Protein AF-A0A7S4QVR7-F1 (afdb_monomer)

Foldseek 3Di:
DPDDDDPDDDDDDDDDDDDDDDDDPPFDFFFFADDCPDDDPDDDPPPTDRDRDRDPLVVLVCLLLLRGPVNSVVSLVVLVVLLVLLVCLAVVLVCLQCVVPVPDPCVCVQDLCNQQAGHLNQLCSPCVVVVSSLFSDHVSLVVSLVVLVVSLVSCLVSVCVVDVCLPDDVSSVVVCPDPLNVLSCLLNVLVVVRVVCSPDDPVVSVVSVVSVVSSVVNSPNVVVVVVVVVVVCCVVCVVVVVVVVVVVVVVVVVVVVVVCVVCVLPLPDPPDDPPSPVSPDD

Solvent-accessible surface area (backbone atoms only — not comparable to full-atom values): 16691 Å² total; per-residue (Å²): 141,90,86,83,86,76,89,76,88,77,92,82,87,79,86,89,82,90,82,88,84,94,82,76,78,77,68,51,78,40,56,31,62,67,78,86,76,80,76,73,86,88,79,72,101,71,62,59,50,73,45,74,50,82,45,76,63,57,53,49,46,32,30,77,61,29,36,37,57,70,62,3,44,50,48,47,52,48,52,52,48,45,44,52,52,50,50,49,27,52,66,53,33,66,61,44,32,51,91,82,31,68,88,44,87,59,17,68,66,62,45,48,68,52,26,25,41,46,44,7,79,47,29,81,26,67,49,44,89,77,75,44,35,80,42,63,53,15,50,50,52,55,54,47,43,52,53,50,51,51,50,50,53,50,49,62,69,38,36,41,75,81,35,73,80,24,41,64,73,70,15,37,56,55,47,53,73,33,74,68,46,40,38,55,45,49,38,43,45,42,60,58,48,53,71,76,44,81,81,60,63,68,70,63,58,54,58,39,56,56,36,50,60,41,40,68,72,61,57,50,82,65,41,55,65,51,49,52,53,49,49,51,52,42,69,76,40,44,69,60,52,50,52,52,49,51,54,49,52,53,50,49,54,51,51,53,51,49,51,46,70,74,46,75,83,52,88,86,52,93,79,65,68,80,70,72,75,78,80,70,84,127

Radius of gyration: 27.15 Å; Cα contacts (8 Å, |Δi|>4): 235; chains: 1; bounding box: 75×71×60 Å

Sequence (282 aa):
IVLFVLSQNTSLNVSPTMASSPSEQTPLLVSVIKSPASLDHEENLNNYEVVEVTSARERIYLILEGRLGKVGRAYETFTIFLILLSIASFCIGSLFDPDYNSDASYASACGKTCDAIFFGNDPKNGLGFLGLGEFTTSLVEVVTIFVFTVDYILRLWTADIESSKYAGVPGRLRYVFTFYSLVDLASTVPFYVDLLTPHISLEATQFLRMFRFFRMLRVEGRFELTLTLFDEVYSDQKNILGTALFIGCTTWCAVASLYYLAERRNTNMIYCPDPASDCDEG

Secondary structure (DSSP, 8-state):
--SS-----------------S-----EEEEEEPP-S---S---TT-EEEEEE--HHHHHHHHHTT-BHHHHHHHHHHHHHHHHHHHHHHHHHTTS-TTT-TT-TTTTTS-HHHIIIII---TTSSGGGGT-TTS---HHHHHHHHHHHHHHHHHHHHHHHH-GGG-HHHHHHHHHTSHHHHHHHHHHHHHHHHHH-TTS-HHHHHHHHHGGGGGGGG-HHHHHHHHHHHHHHHHHHHHHHHHHHHHHHHHHHHHHHHHHHHHTT-TT-TTSPSSGGGG---

Structure (mmCIF, N/CA/C/O backbone):
data_AF-A0A7S4QVR7-F1
#
_entry.id   AF-A0A7S4QVR7-F1
#
loop_
_atom_site.group_PDB
_atom_site.id
_atom_site.type_symbol
_atom_site.label_atom_id
_atom_site.label_alt_id
_atom_site.label_comp_id
_atom_site.label_asym_id
_atom_site.label_entity_id
_atom_site.label_seq_id
_atom_site.pdbx_PDB_ins_code
_atom_site.Cartn_x
_atom_site.Cartn_y
_atom_site.Cartn_z
_atom_site.occupancy
_atom_site.B_iso_or_equiv
_atom_site.auth_seq_id
_atom_site.auth_comp_id
_atom_site.auth_asym_id
_atom_site.auth_atom_id
_atom_site.pdbx_PDB_model_num
ATOM 1 N N . ILE A 1 1 ? 13.762 -20.309 20.660 1.00 36.38 1 ILE A N 1
ATOM 2 C CA . ILE A 1 1 ? 12.961 -20.319 21.909 1.00 36.38 1 ILE A CA 1
ATOM 3 C C . ILE A 1 1 ? 11.749 -19.435 21.621 1.00 36.38 1 ILE A C 1
ATOM 5 O O . ILE A 1 1 ? 11.874 -18.236 21.742 1.00 36.38 1 ILE A O 1
ATOM 9 N N . VAL A 1 2 ? 10.775 -19.867 20.820 1.00 28.12 2 VAL A N 1
ATOM 10 C CA . VAL A 1 2 ? 9.494 -20.462 21.242 1.00 28.12 2 VAL A CA 1
ATOM 11 C C . VAL A 1 2 ? 8.985 -21.302 20.062 1.00 28.12 2 VAL A C 1
ATOM 13 O O . VAL A 1 2 ? 8.298 -20.804 19.180 1.00 28.12 2 VAL A O 1
ATOM 16 N N . LEU A 1 3 ? 9.405 -22.564 19.978 1.00 28.59 3 LEU A N 1
ATOM 17 C CA . LEU A 1 3 ? 8.961 -23.475 18.911 1.00 28.59 3 LEU A CA 1
ATOM 18 C C . LEU A 1 3 ? 8.720 -24.904 19.420 1.00 28.59 3 LEU A C 1
ATOM 20 O O . LEU A 1 3 ? 8.661 -25.826 18.620 1.00 28.59 3 LEU A O 1
ATOM 24 N N . PHE A 1 4 ? 8.603 -25.119 20.738 1.00 30.23 4 PHE A N 1
ATOM 25 C CA . PHE A 1 4 ? 8.670 -26.487 21.269 1.00 30.23 4 PHE A CA 1
ATOM 26 C C . PHE A 1 4 ? 7.823 -26.824 22.498 1.00 30.23 4 PHE A C 1
ATOM 28 O O . PHE A 1 4 ? 8.086 -27.835 23.137 1.00 30.23 4 PHE A O 1
ATOM 35 N N . VAL A 1 5 ? 6.803 -26.044 22.863 1.00 34.16 5 VAL A N 1
ATOM 36 C CA . VAL A 1 5 ? 6.022 -26.378 24.066 1.00 34.16 5 VAL A CA 1
ATOM 37 C C . VAL A 1 5 ? 4.530 -26.418 23.743 1.00 34.16 5 VAL A C 1
ATOM 39 O O . VAL A 1 5 ? 3.960 -25.435 23.283 1.00 34.16 5 VAL A O 1
ATOM 42 N N . LEU A 1 6 ? 3.951 -27.594 24.021 1.00 30.98 6 LEU A N 1
ATOM 43 C CA . LEU A 1 6 ? 2.533 -27.991 24.026 1.00 30.98 6 LEU A CA 1
ATOM 44 C C . LEU A 1 6 ? 1.980 -28.684 22.769 1.00 30.98 6 LEU A C 1
ATOM 46 O O . LEU A 1 6 ? 0.944 -28.334 22.213 1.00 30.98 6 LEU A O 1
ATOM 50 N N . SER A 1 7 ? 2.642 -29.788 22.416 1.00 35.56 7 SER A N 1
ATOM 51 C CA . SER A 1 7 ? 1.942 -31.075 22.321 1.00 35.56 7 SER A CA 1
ATOM 52 C C . SER A 1 7 ? 1.656 -31.555 23.750 1.00 35.56 7 SER A C 1
ATOM 54 O O . SER A 1 7 ? 2.614 -31.657 24.513 1.00 35.56 7 SER A O 1
ATOM 56 N N . GLN A 1 8 ? 0.380 -31.771 24.099 1.00 33.03 8 GLN A N 1
ATOM 57 C CA . GLN A 1 8 ? -0.192 -32.584 25.200 1.00 33.03 8 GLN A CA 1
ATOM 58 C C . GLN A 1 8 ? -1.436 -31.901 25.801 1.00 33.03 8 GLN A C 1
ATOM 60 O O . GLN A 1 8 ? -1.414 -30.706 26.075 1.00 33.03 8 GLN A O 1
ATOM 65 N N . ASN A 1 9 ? -2.463 -32.720 26.066 1.00 28.58 9 ASN A N 1
ATOM 66 C CA . ASN A 1 9 ? -3.736 -32.442 26.753 1.00 28.58 9 ASN A CA 1
ATOM 67 C C . ASN A 1 9 ? -4.786 -31.670 25.930 1.00 28.58 9 ASN A C 1
ATOM 69 O O . ASN A 1 9 ? -4.517 -30.613 25.387 1.00 28.58 9 ASN A O 1
ATOM 73 N N . THR A 1 10 ? -6.030 -32.117 25.765 1.00 31.08 10 THR A N 1
ATOM 74 C CA . THR A 1 10 ? -6.797 -33.183 26.423 1.00 31.08 10 THR A CA 1
ATOM 75 C C . THR A 1 10 ? -8.014 -33.465 25.545 1.00 31.08 10 THR A C 1
ATOM 77 O O . THR A 1 10 ? -8.649 -32.545 25.035 1.00 31.08 10 THR A O 1
ATOM 80 N N . SER A 1 11 ? -8.343 -34.740 25.380 1.00 32.25 11 SER A N 1
ATOM 81 C CA . SER A 1 11 ? -9.608 -35.223 24.831 1.00 32.25 11 SER A CA 1
ATOM 82 C C . SER A 1 11 ? -10.788 -34.718 25.663 1.00 32.25 11 SER A C 1
ATOM 84 O O . SER A 1 11 ? -10.882 -35.069 26.839 1.00 32.25 11 SER A O 1
ATOM 86 N N . LEU A 1 12 ? -11.710 -33.963 25.062 1.00 30.52 12 LEU A N 1
ATOM 87 C CA . LEU A 1 12 ? -13.034 -33.739 25.638 1.00 30.52 12 LEU A CA 1
ATOM 88 C C . LEU A 1 12 ? -14.092 -34.414 24.768 1.00 30.52 12 LEU A C 1
ATOM 90 O O . LEU A 1 12 ? -14.386 -34.028 23.641 1.00 30.52 12 LEU A O 1
ATOM 94 N N . ASN A 1 13 ? -14.565 -35.504 25.355 1.00 29.48 13 ASN A N 1
ATOM 95 C CA . ASN A 1 13 ? -15.625 -36.401 24.953 1.00 29.48 13 ASN A CA 1
ATOM 96 C C . ASN A 1 13 ? -16.967 -35.655 25.047 1.00 29.48 13 ASN A C 1
ATOM 98 O O . ASN A 1 13 ? -17.271 -35.105 26.105 1.00 29.48 13 ASN A O 1
ATOM 102 N N . VAL A 1 14 ? -17.779 -35.653 23.989 1.00 33.16 14 VAL A N 1
ATOM 103 C CA . VAL A 1 14 ? -19.170 -35.176 24.056 1.00 33.16 14 VAL A CA 1
ATOM 104 C C . VAL A 1 14 ? -20.070 -36.266 23.477 1.00 33.16 14 VAL A C 1
ATOM 106 O O . VAL A 1 14 ? -20.072 -36.513 22.273 1.00 33.16 14 VAL A O 1
ATOM 109 N N . SER A 1 15 ? -20.798 -36.954 24.362 1.00 26.31 15 SER A N 1
ATOM 110 C CA . SER A 1 15 ? -21.876 -37.888 24.007 1.00 26.31 15 SER A CA 1
ATOM 111 C C . SER A 1 15 ? -23.106 -37.132 23.481 1.00 26.31 15 SER A C 1
ATOM 113 O O . SER A 1 15 ? -23.358 -36.016 23.937 1.00 26.31 15 SER A O 1
ATOM 115 N N . PRO A 1 16 ? -23.916 -37.725 22.582 1.00 36.19 16 PRO A N 1
ATOM 116 C CA . PRO A 1 16 ? -25.061 -37.052 21.985 1.00 36.19 16 PRO A CA 1
ATOM 117 C C . PRO A 1 16 ? -26.351 -37.338 22.767 1.00 36.19 16 PRO A C 1
ATOM 119 O O . PRO A 1 16 ? -26.675 -38.490 23.051 1.00 36.19 16 PRO A O 1
ATOM 122 N N . THR A 1 17 ? -27.143 -36.305 23.044 1.00 30.02 17 THR A N 1
ATOM 123 C CA . THR A 1 17 ? -28.568 -36.452 23.382 1.00 30.02 17 THR A CA 1
ATOM 124 C C . THR A 1 17 ? -29.413 -35.820 22.283 1.00 30.02 17 THR A C 1
ATOM 126 O O . THR A 1 17 ? -29.252 -34.648 21.955 1.00 30.02 17 THR A O 1
ATOM 129 N N . MET A 1 18 ? -30.280 -36.643 21.688 1.00 31.91 18 MET A N 1
ATOM 130 C CA . MET A 1 18 ? -31.225 -36.302 20.622 1.00 31.91 18 MET A CA 1
ATOM 131 C C . MET A 1 18 ? -32.418 -35.487 21.145 1.00 31.91 18 MET A C 1
ATOM 133 O O . MET A 1 18 ? -32.965 -35.863 22.178 1.00 31.91 18 MET A O 1
ATOM 137 N N . ALA A 1 19 ? -32.888 -34.492 20.372 1.00 29.98 19 ALA A N 1
ATOM 138 C CA . ALA A 1 19 ? -34.312 -34.275 20.036 1.00 29.98 19 ALA A CA 1
ATOM 139 C C . ALA A 1 19 ? -34.542 -33.075 19.070 1.00 29.98 19 ALA A C 1
ATOM 141 O O . ALA A 1 19 ? -34.431 -31.922 19.456 1.00 29.98 19 ALA A O 1
ATOM 142 N N . SER A 1 20 ? -34.916 -33.408 17.824 1.00 30.23 20 SER A N 1
ATOM 143 C CA . SER A 1 20 ? -35.947 -32.813 16.933 1.00 30.23 20 SER A CA 1
ATOM 144 C C . SER A 1 20 ? -36.020 -31.320 16.499 1.00 30.23 20 SER A C 1
ATOM 146 O O . SER A 1 20 ? -36.433 -30.456 17.266 1.00 30.23 20 SER A O 1
ATOM 148 N N . SER A 1 21 ? -35.994 -31.162 15.156 1.00 30.19 21 SER A N 1
ATOM 149 C CA . SER A 1 21 ? -36.771 -30.243 14.269 1.00 30.19 21 SER A CA 1
ATOM 150 C C . SER A 1 21 ? -36.095 -28.931 13.775 1.00 30.19 21 SER A C 1
ATOM 152 O O . SER A 1 21 ? -35.133 -28.485 14.386 1.00 30.19 21 SER A O 1
ATOM 154 N N . PRO A 1 22 ? -36.463 -28.393 12.581 1.00 45.31 22 PRO A N 1
ATOM 155 C CA . PRO A 1 22 ? -35.473 -27.965 11.587 1.00 45.31 22 PRO A CA 1
ATOM 156 C C . PRO A 1 22 ? -35.411 -26.448 11.328 1.00 45.31 22 PRO A C 1
ATOM 158 O O . PRO A 1 22 ? -36.371 -25.872 10.833 1.00 45.31 22 PRO A O 1
ATOM 161 N N . SER A 1 23 ? -34.240 -25.851 11.571 1.00 36.50 23 SER A N 1
ATOM 162 C CA . SER A 1 23 ? -33.564 -24.792 10.773 1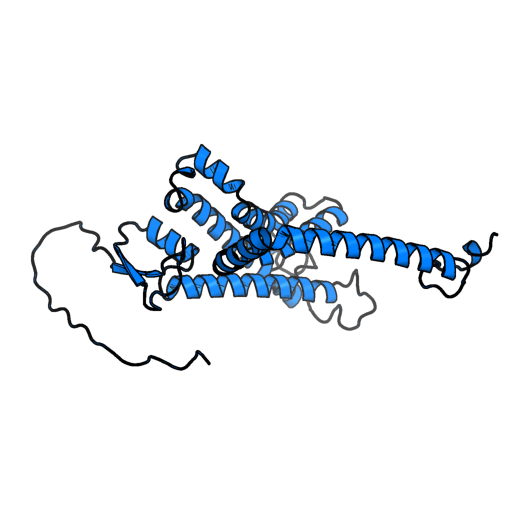.00 36.50 23 SER A CA 1
ATOM 163 C C . SER A 1 23 ? -32.471 -24.069 11.578 1.00 36.50 23 SER A C 1
ATOM 165 O O . SER A 1 23 ? -32.130 -22.925 11.281 1.00 36.50 23 SER A O 1
ATOM 167 N N . GLU A 1 24 ? -31.932 -24.694 12.623 1.00 38.97 24 GLU A N 1
ATOM 168 C CA . GLU A 1 24 ? -30.944 -24.074 13.499 1.00 38.97 24 GLU A CA 1
ATOM 169 C C . GLU A 1 24 ? -29.550 -24.274 12.901 1.00 38.97 24 GLU A C 1
ATOM 171 O O . GLU A 1 24 ? -29.017 -25.385 12.866 1.00 38.97 24 GLU A O 1
ATOM 176 N N . GLN A 1 25 ? -28.970 -23.200 12.359 1.00 44.12 25 GLN A N 1
ATOM 177 C CA . GLN A 1 25 ? -27.536 -23.158 12.091 1.00 44.12 25 GLN A CA 1
ATOM 178 C C . GLN A 1 25 ? -26.843 -23.369 13.435 1.00 44.12 25 GLN A C 1
ATOM 180 O O . GLN A 1 25 ? -26.833 -22.471 14.269 1.00 44.12 25 GLN A O 1
ATOM 185 N N . THR A 1 26 ? -26.320 -24.574 13.666 1.00 43.38 26 THR A N 1
ATOM 186 C CA . THR A 1 26 ? -25.584 -24.901 14.887 1.00 43.38 26 THR A CA 1
ATOM 187 C C . THR A 1 26 ? -24.462 -23.880 15.076 1.00 43.38 26 THR A C 1
ATOM 189 O O . THR A 1 26 ? -23.604 -23.784 14.186 1.00 43.38 26 THR A O 1
ATOM 192 N N . PRO A 1 27 ? -24.455 -23.119 16.181 1.00 51.28 27 PRO A N 1
ATOM 193 C CA . PRO A 1 27 ? -23.446 -22.102 16.414 1.00 51.28 27 PRO A CA 1
ATOM 194 C C . PRO A 1 27 ? -22.071 -22.761 16.520 1.00 51.28 27 PRO A C 1
ATOM 196 O O . PRO A 1 27 ? -21.871 -23.739 17.244 1.00 51.28 27 PRO A O 1
ATOM 199 N N . LEU A 1 28 ? -21.110 -22.244 15.754 1.00 56.69 28 LEU A N 1
ATOM 200 C CA . LEU A 1 28 ? -19.724 -22.686 15.843 1.00 56.69 28 LEU A CA 1
ATOM 201 C C . LEU A 1 28 ? -19.060 -21.900 16.974 1.00 56.69 28 LEU A C 1
ATOM 203 O O . LEU A 1 28 ? -18.802 -20.705 16.836 1.00 56.69 28 LEU A O 1
ATOM 207 N N . LEU A 1 29 ? -18.766 -22.578 18.081 1.00 58.41 29 LEU A N 1
ATOM 208 C CA . LEU A 1 29 ? -17.925 -22.022 19.137 1.00 58.41 29 LEU A CA 1
ATOM 209 C C . LEU A 1 29 ? -16.489 -21.930 18.617 1.00 58.41 29 LEU A C 1
ATOM 211 O O . LEU A 1 29 ? -15.861 -22.952 18.322 1.00 58.41 29 LEU A O 1
ATOM 215 N N . VAL A 1 30 ? -15.970 -20.708 18.485 1.00 64.12 30 VAL A N 1
ATOM 216 C CA . VAL A 1 30 ? -14.596 -20.472 18.035 1.00 64.12 30 VAL A CA 1
ATOM 217 C C . VAL A 1 30 ? -13.828 -19.722 19.111 1.00 64.12 30 VAL A C 1
ATOM 219 O O . VAL A 1 30 ? -14.319 -18.770 19.708 1.00 64.12 30 VAL A O 1
ATOM 222 N N . SER A 1 31 ? -12.593 -20.151 19.353 1.00 59.78 31 SER A N 1
ATOM 223 C CA . SER A 1 31 ? -11.683 -19.449 20.243 1.00 59.78 31 SER A CA 1
ATOM 224 C C . SER A 1 31 ? -11.106 -18.218 19.529 1.00 59.78 31 SER A C 1
ATOM 226 O O . SER A 1 31 ? -10.382 -18.335 18.535 1.00 59.78 31 SER A O 1
ATOM 228 N N . VAL A 1 32 ? -11.442 -17.028 20.026 1.00 60.44 32 VAL A N 1
ATOM 229 C CA . VAL A 1 32 ? -10.992 -15.737 19.489 1.00 60.44 32 VAL A CA 1
ATOM 230 C C . VAL A 1 32 ? -9.909 -15.165 20.398 1.00 60.44 32 VAL A C 1
ATOM 232 O O . VAL A 1 32 ? -10.012 -15.203 21.622 1.00 60.44 32 VAL A O 1
ATOM 235 N N . ILE A 1 33 ? -8.848 -14.630 19.794 1.00 57.84 33 ILE A N 1
ATOM 236 C CA . ILE A 1 33 ? -7.773 -13.943 20.521 1.00 57.84 33 ILE A CA 1
ATOM 237 C C . ILE A 1 33 ? -8.255 -12.525 20.845 1.00 57.84 33 ILE A C 1
ATOM 239 O O . ILE A 1 33 ? -8.690 -11.807 19.939 1.00 57.84 33 ILE A O 1
ATOM 243 N N . LYS A 1 34 ? -8.212 -12.106 22.113 1.00 50.16 34 LYS A N 1
ATOM 244 C CA . LYS A 1 34 ? -8.599 -10.743 22.518 1.00 50.16 34 LYS A CA 1
ATOM 245 C C . LYS A 1 34 ? -7.597 -9.708 21.976 1.00 50.16 34 LYS A C 1
ATOM 247 O O . LYS A 1 34 ? -6.394 -9.947 22.021 1.00 50.16 34 LYS A O 1
ATOM 252 N N . SER A 1 35 ? -8.092 -8.573 21.470 1.00 45.41 35 SER A N 1
ATOM 253 C CA . SER A 1 35 ? -7.250 -7.399 21.193 1.00 45.41 35 SER A CA 1
ATOM 254 C C . SER A 1 35 ? -6.847 -6.764 22.533 1.00 45.41 35 SER A C 1
ATOM 256 O O . SER A 1 35 ? -7.719 -6.642 23.402 1.00 45.41 35 SER A O 1
ATOM 258 N N . PRO A 1 36 ? -5.569 -6.403 22.753 1.00 43.16 36 PRO A N 1
ATOM 259 C CA . PRO A 1 36 ? -5.108 -5.804 23.999 1.00 43.16 36 PRO A CA 1
ATOM 260 C C . PRO A 1 36 ? -5.545 -4.334 24.060 1.00 43.16 36 PRO A C 1
ATOM 262 O O . PRO A 1 36 ? -4.739 -3.417 23.974 1.00 43.16 36 PRO A O 1
ATOM 265 N N . ALA A 1 37 ? -6.846 -4.088 24.194 1.00 40.50 37 ALA A N 1
ATOM 266 C CA . ALA A 1 37 ? -7.327 -2.791 24.635 1.00 40.50 37 ALA A CA 1
ATOM 267 C C . ALA A 1 37 ? -7.048 -2.698 26.143 1.00 40.50 37 ALA A C 1
ATOM 269 O O . ALA A 1 37 ? -7.671 -3.425 26.917 1.00 40.50 37 ALA A O 1
ATOM 270 N N . SER A 1 38 ? -6.073 -1.854 26.507 1.00 38.56 38 SER A N 1
ATOM 271 C CA . SER A 1 38 ? -5.633 -1.510 27.872 1.00 38.56 38 SER A CA 1
ATOM 272 C C . SER A 1 38 ? -5.258 -2.709 28.753 1.00 38.56 38 SER A C 1
ATOM 274 O O . SER A 1 38 ? -6.101 -3.259 29.461 1.00 38.56 38 SER A O 1
ATOM 276 N N . LEU A 1 39 ? -3.985 -3.109 28.725 1.00 42.53 39 LEU A N 1
ATOM 277 C CA . LEU A 1 39 ? -3.427 -4.034 29.711 1.00 42.53 39 LEU A CA 1
ATOM 278 C C . LEU A 1 39 ? -2.667 -3.238 30.769 1.00 42.53 39 LEU A C 1
ATOM 280 O O . LEU A 1 39 ? -1.507 -2.880 30.576 1.00 42.53 39 LEU A O 1
ATOM 284 N N . ASP A 1 40 ? -3.336 -3.013 31.897 1.00 39.09 40 ASP A N 1
ATOM 285 C CA . ASP A 1 40 ? -2.653 -2.878 33.175 1.00 39.09 40 ASP A CA 1
ATOM 286 C C . ASP A 1 40 ? -1.809 -4.146 33.411 1.00 39.09 40 ASP A C 1
ATOM 288 O O . ASP A 1 40 ? -2.169 -5.251 32.990 1.00 39.09 40 ASP A O 1
ATOM 292 N N . HIS A 1 41 ? -0.634 -3.964 34.012 1.00 46.00 41 HIS A N 1
ATOM 293 C CA . HIS A 1 41 ? 0.369 -5.007 34.207 1.00 46.00 41 HIS A CA 1
ATOM 294 C C . HIS A 1 41 ? -0.191 -6.285 34.864 1.00 46.00 41 HIS A C 1
ATOM 296 O O . HIS A 1 41 ? -0.907 -6.221 35.856 1.00 46.00 41 HIS A O 1
ATOM 302 N N . GLU A 1 42 ? 0.257 -7.430 34.331 1.00 53.12 42 GLU A N 1
ATOM 303 C CA . GLU A 1 42 ? 0.012 -8.809 34.789 1.00 53.12 42 GLU A CA 1
ATOM 304 C C . GLU A 1 42 ? -1.414 -9.360 34.614 1.00 53.12 42 GLU A C 1
ATOM 306 O O . GLU A 1 42 ? -2.160 -9.462 35.578 1.00 53.12 42 GLU A O 1
ATOM 311 N N . GLU A 1 43 ? -1.749 -9.907 33.433 1.00 43.25 43 GLU A N 1
ATOM 312 C CA . GLU A 1 43 ? -2.677 -11.053 33.395 1.00 43.25 43 GLU A CA 1
ATOM 313 C C . GLU A 1 43 ? -2.562 -11.960 32.145 1.00 43.25 43 GLU A C 1
ATOM 315 O O . GLU A 1 43 ? -2.742 -11.543 31.005 1.00 43.25 43 GLU A O 1
ATOM 320 N N . ASN A 1 44 ? -2.269 -13.239 32.420 1.00 39.44 44 ASN A N 1
ATOM 321 C CA . ASN A 1 44 ? -2.523 -14.481 31.670 1.00 39.44 44 ASN A CA 1
ATOM 322 C C . ASN A 1 44 ? -2.311 -14.565 30.136 1.00 39.44 44 ASN A C 1
ATOM 324 O O . ASN A 1 44 ? -3.118 -14.121 29.323 1.00 39.44 44 ASN A O 1
ATOM 328 N N . LEU A 1 45 ? -1.348 -15.417 29.744 1.00 47.84 45 LEU A N 1
ATOM 329 C CA . LEU A 1 45 ? -1.131 -15.954 28.383 1.00 47.84 45 LEU A CA 1
ATOM 330 C C . LEU A 1 45 ? -2.291 -16.819 27.811 1.00 47.84 45 LEU A C 1
ATOM 332 O O . LEU A 1 45 ? -2.144 -17.397 26.735 1.00 47.84 45 LEU A O 1
ATOM 336 N N . ASN A 1 46 ? -3.437 -16.911 28.493 1.00 45.94 46 ASN A N 1
ATOM 337 C CA . ASN A 1 46 ? -4.560 -17.800 28.156 1.00 45.94 46 ASN A CA 1
ATOM 338 C C . ASN A 1 46 ? -5.875 -17.063 27.825 1.00 45.94 46 ASN A C 1
ATOM 340 O O . ASN A 1 46 ? -6.944 -17.665 27.908 1.00 45.94 46 ASN A O 1
ATOM 344 N N . ASN A 1 47 ? -5.831 -15.794 27.411 1.00 50.75 47 ASN A N 1
ATOM 345 C CA . ASN A 1 47 ? -7.033 -15.040 27.025 1.00 50.75 47 ASN A CA 1
ATOM 346 C C . ASN A 1 47 ? -7.557 -15.432 25.626 1.00 50.75 47 ASN A C 1
ATOM 348 O O . ASN A 1 47 ? -7.499 -14.654 24.672 1.00 50.75 47 ASN A O 1
ATOM 352 N N . TYR A 1 48 ? -8.077 -16.655 25.510 1.00 53.94 48 TYR A N 1
ATOM 353 C CA . TYR A 1 48 ? -9.020 -17.021 24.456 1.00 53.94 48 TYR A CA 1
ATOM 354 C C . TYR A 1 48 ? -10.434 -16.875 25.001 1.00 53.94 48 TYR A C 1
ATOM 356 O O . TYR A 1 48 ? -10.850 -17.633 25.875 1.00 53.94 48 TYR A O 1
ATOM 364 N N . GLU A 1 49 ? -11.179 -15.921 24.458 1.00 60.38 49 GLU A N 1
ATOM 365 C CA . GLU A 1 49 ? -12.617 -15.843 24.679 1.00 60.38 49 GLU A CA 1
ATOM 366 C C . GLU A 1 49 ? -13.290 -16.747 23.643 1.00 60.38 49 GLU A C 1
ATOM 368 O O . GLU A 1 49 ? -12.994 -16.674 22.444 1.00 60.38 49 GLU A O 1
ATOM 373 N N . VAL A 1 50 ? -14.138 -17.667 24.098 1.00 61.19 50 VAL A N 1
ATOM 374 C CA . VAL A 1 50 ? -14.928 -18.500 23.190 1.00 61.19 50 VAL A CA 1
ATOM 375 C C . VAL A 1 50 ? -16.125 -17.663 22.764 1.00 61.19 50 VAL A C 1
ATOM 377 O O . VAL A 1 50 ? -17.095 -17.542 23.507 1.00 61.19 50 VAL A O 1
ATOM 380 N N . VAL A 1 51 ? -16.025 -17.049 21.589 1.00 66.81 51 VAL A N 1
ATOM 381 C CA . VAL A 1 51 ? -17.097 -16.228 21.026 1.00 66.81 51 VAL A CA 1
ATOM 382 C C . VAL A 1 51 ? -18.009 -17.136 20.212 1.00 66.81 51 VAL A C 1
ATOM 384 O O . VAL A 1 51 ? -17.556 -17.927 19.376 1.00 66.81 51 VAL A O 1
ATOM 387 N N . GLU A 1 52 ? -19.308 -17.038 20.475 1.00 66.00 52 GLU A N 1
ATOM 388 C CA . GLU A 1 52 ? -20.330 -17.707 19.684 1.00 66.00 52 GLU A CA 1
ATOM 389 C C . GLU A 1 52 ? -20.508 -16.943 18.371 1.00 66.00 52 GLU A C 1
ATOM 391 O O . GLU A 1 52 ? -21.135 -15.886 18.323 1.00 66.00 52 GLU A O 1
ATOM 396 N N . VAL A 1 53 ? -19.902 -17.450 17.297 1.00 71.25 53 VAL A N 1
ATOM 397 C CA . VAL A 1 53 ? -19.963 -16.771 16.003 1.00 71.25 53 VAL A CA 1
ATOM 398 C C . VAL A 1 53 ? -21.262 -17.157 15.308 1.00 71.25 53 VAL A C 1
ATOM 400 O O . VAL A 1 53 ? -21.398 -18.260 14.773 1.00 71.25 53 VAL A O 1
ATOM 403 N N . THR A 1 54 ? -22.220 -16.235 15.312 1.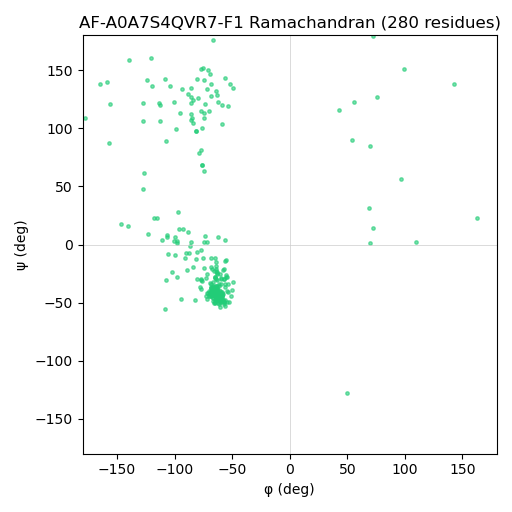00 68.19 54 THR A N 1
ATOM 404 C CA . THR A 1 54 ? -23.589 -16.490 14.836 1.00 68.19 54 THR A CA 1
ATOM 405 C C . THR A 1 54 ? -23.760 -16.216 13.341 1.00 68.19 54 THR A C 1
ATOM 407 O O . THR A 1 54 ? -24.655 -16.774 12.710 1.00 68.19 54 THR A O 1
ATOM 410 N N . SER A 1 55 ? -22.887 -15.399 12.732 1.00 81.75 55 SER A N 1
ATOM 411 C CA . SER A 1 55 ? -23.018 -14.974 11.332 1.00 81.75 55 SER A CA 1
ATOM 412 C C . SER A 1 55 ? -21.790 -15.290 10.476 1.00 81.75 55 SER A C 1
ATOM 414 O O . SER A 1 55 ? -20.643 -15.096 10.878 1.00 81.75 55 SER A O 1
ATOM 416 N N . ALA A 1 56 ? -22.018 -15.694 9.221 1.00 86.19 56 ALA A N 1
ATOM 417 C CA . ALA A 1 56 ? -20.952 -15.870 8.230 1.00 86.19 56 ALA A CA 1
ATOM 418 C C . ALA A 1 56 ? -20.128 -14.585 8.007 1.00 86.19 56 ALA A C 1
ATOM 420 O O . ALA A 1 56 ? -18.932 -14.667 7.731 1.00 86.19 56 ALA A O 1
ATOM 421 N N . ARG A 1 57 ? -20.747 -13.405 8.176 1.00 88.62 57 ARG A N 1
ATOM 422 C CA . ARG A 1 57 ? -20.073 -12.098 8.062 1.00 88.62 57 ARG A CA 1
ATOM 423 C C . ARG A 1 57 ? -19.014 -11.905 9.143 1.00 88.62 57 ARG A C 1
ATOM 425 O O . ARG A 1 57 ? -17.907 -11.469 8.854 1.00 88.62 57 ARG A O 1
ATOM 432 N N . GLU A 1 58 ? -19.350 -12.281 10.369 1.00 86.12 58 GLU A N 1
ATOM 433 C CA . GLU A 1 58 ? -18.467 -12.179 11.529 1.00 86.12 58 GLU A CA 1
ATOM 434 C C . GLU A 1 58 ? -17.289 -13.153 11.416 1.00 86.12 58 GLU A C 1
ATOM 436 O O . GLU A 1 58 ? -16.151 -12.790 11.694 1.00 86.12 58 GLU A O 1
ATOM 441 N N . ARG A 1 59 ? -17.522 -14.358 10.874 1.00 87.12 59 ARG A N 1
ATOM 442 C CA . ARG A 1 59 ? -16.435 -15.300 10.550 1.00 87.12 59 ARG A CA 1
ATOM 443 C C . ARG A 1 59 ? -15.435 -14.707 9.562 1.00 87.12 59 ARG A C 1
ATOM 445 O O . ARG A 1 59 ? -14.237 -14.872 9.759 1.00 87.12 59 ARG A O 1
ATOM 452 N N . ILE A 1 60 ? -15.919 -14.054 8.504 1.00 89.81 60 ILE A N 1
ATOM 453 C CA . ILE A 1 60 ? -15.060 -13.419 7.495 1.00 89.81 60 ILE A CA 1
ATOM 454 C C . ILE A 1 60 ? -14.259 -12.284 8.130 1.00 89.81 60 ILE A C 1
ATOM 456 O O . ILE A 1 60 ? -13.043 -12.268 7.982 1.00 89.81 60 ILE A O 1
ATOM 460 N N . TYR A 1 61 ? -14.909 -11.406 8.898 1.00 88.12 61 TYR A N 1
ATOM 461 C CA . TYR A 1 61 ? -14.230 -10.342 9.640 1.00 88.12 61 TYR A CA 1
ATOM 462 C C . TYR A 1 61 ? -13.095 -10.890 10.519 1.00 88.12 61 TYR A C 1
ATOM 464 O O . TYR A 1 61 ? -11.955 -10.452 10.408 1.00 88.12 61 TYR A O 1
ATOM 472 N N . LEU A 1 62 ? -13.364 -11.936 11.307 1.00 85.44 62 LEU A N 1
ATOM 473 C CA . LEU A 1 62 ? -12.354 -12.563 12.165 1.00 85.44 62 LEU A CA 1
ATOM 474 C C . LEU A 1 62 ? -11.207 -13.230 11.383 1.00 85.44 62 LEU A C 1
ATOM 476 O O . LEU A 1 62 ? -10.104 -13.352 11.917 1.00 85.44 62 LEU A O 1
ATOM 480 N N . ILE A 1 63 ? -11.440 -13.695 10.149 1.00 88.06 63 ILE A N 1
ATOM 481 C CA . ILE A 1 63 ? -10.378 -14.222 9.272 1.00 88.06 63 ILE A CA 1
ATOM 482 C C . ILE A 1 63 ? -9.499 -13.086 8.758 1.00 88.06 63 ILE A C 1
ATOM 484 O O . ILE A 1 63 ? -8.278 -13.213 8.820 1.00 88.06 63 ILE A O 1
ATOM 488 N N . LEU A 1 64 ? -10.114 -12.004 8.273 1.00 86.88 64 LEU A N 1
ATOM 489 C CA . LEU A 1 64 ? -9.415 -10.829 7.741 1.00 86.88 64 LEU A CA 1
ATOM 490 C C . LEU A 1 64 ? -8.546 -10.161 8.808 1.00 86.88 64 LEU A C 1
ATOM 492 O O . LEU A 1 64 ? -7.436 -9.729 8.514 1.00 86.88 64 LEU A O 1
ATOM 496 N N . GLU A 1 65 ? -9.028 -10.160 10.049 1.00 82.19 65 GLU A N 1
ATOM 497 C CA . GLU A 1 65 ? -8.315 -9.647 11.220 1.00 82.19 65 GLU A CA 1
ATOM 498 C C . GLU A 1 65 ? -7.228 -10.614 11.732 1.00 82.19 65 GLU A C 1
ATOM 500 O O . GLU A 1 65 ? -6.539 -10.344 12.709 1.00 82.19 65 GLU A O 1
ATOM 505 N N . GLY A 1 66 ? -7.106 -11.813 11.149 1.00 81.25 66 GLY A N 1
ATOM 506 C CA . GLY A 1 66 ? -6.174 -12.845 11.616 1.00 81.25 66 GLY A CA 1
ATOM 507 C C . GLY A 1 66 ? -6.549 -13.483 12.965 1.00 81.25 66 GLY A C 1
ATOM 508 O O . GLY A 1 66 ? -5.859 -14.386 13.447 1.00 81.25 66 GLY A O 1
ATOM 509 N N . ARG A 1 67 ? -7.676 -13.082 13.568 1.00 80.88 67 ARG A N 1
ATOM 510 C CA . ARG A 1 67 ? -8.123 -13.495 14.911 1.00 80.88 67 ARG A CA 1
ATOM 511 C C . ARG A 1 67 ? -8.827 -14.854 14.942 1.00 80.88 67 ARG A C 1
ATOM 513 O O . ARG A 1 67 ? -8.996 -15.422 16.023 1.00 80.88 67 ARG A O 1
ATOM 520 N N . LEU A 1 68 ? -9.201 -15.414 13.786 1.00 81.69 68 LEU A N 1
ATOM 521 C CA . LEU A 1 68 ? -9.857 -16.724 13.688 1.00 81.69 68 LEU A CA 1
ATOM 522 C C . LEU A 1 68 ? -8.866 -17.901 13.814 1.00 81.69 68 LEU A C 1
ATOM 524 O O . LEU A 1 68 ? -8.508 -18.548 1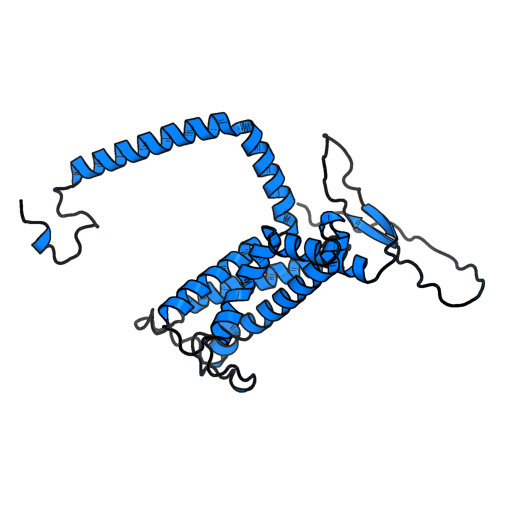2.824 1.00 81.69 68 LEU A O 1
ATOM 528 N N . GLY A 1 69 ? -8.453 -18.228 15.041 1.00 80.50 69 GLY A N 1
ATOM 529 C CA . GLY A 1 69 ? -7.692 -19.445 15.356 1.00 80.50 69 GLY A CA 1
ATOM 530 C C . GLY A 1 69 ? -6.473 -19.679 14.445 1.00 80.50 69 GLY A C 1
ATOM 531 O O . GLY A 1 69 ? -5.618 -18.810 14.291 1.00 80.50 69 GLY A O 1
ATOM 532 N N . LYS A 1 70 ? -6.369 -20.875 13.841 1.00 84.44 70 LYS A N 1
ATOM 533 C CA . LYS A 1 70 ? -5.280 -21.222 12.899 1.00 84.44 70 LYS A CA 1
ATOM 534 C C . LYS A 1 70 ? -5.511 -20.693 11.479 1.00 84.44 70 LYS A C 1
ATOM 536 O O . LYS A 1 70 ? -4.544 -20.438 10.771 1.00 84.44 70 LYS A O 1
ATOM 541 N N . VAL A 1 71 ? -6.771 -20.553 11.064 1.00 85.94 71 VAL A N 1
ATOM 542 C CA . VAL A 1 71 ? -7.136 -20.154 9.694 1.00 85.94 71 VAL A CA 1
ATOM 543 C C . VAL A 1 71 ? -6.829 -18.677 9.463 1.00 85.94 71 VAL A C 1
ATOM 545 O O . VAL A 1 71 ? -6.205 -18.349 8.461 1.00 85.94 71 VAL A O 1
ATOM 548 N N . GLY A 1 72 ? -7.181 -17.811 10.418 1.00 85.25 72 GLY A N 1
ATOM 549 C CA . GLY A 1 72 ? -6.852 -16.384 10.378 1.00 85.25 72 GLY A CA 1
ATOM 550 C C . GLY A 1 72 ? -5.344 -16.153 10.284 1.00 85.25 72 GLY A C 1
ATOM 551 O O . GLY A 1 72 ? -4.887 -15.471 9.377 1.00 85.25 72 GLY A O 1
ATOM 552 N N . ARG A 1 73 ? -4.545 -16.823 11.125 1.00 84.25 73 ARG A N 1
ATOM 553 C CA . ARG A 1 73 ? -3.073 -16.719 11.059 1.00 84.25 73 ARG A CA 1
ATOM 554 C C . ARG A 1 73 ? -2.481 -17.234 9.752 1.00 84.25 73 ARG A C 1
ATOM 556 O O . ARG A 1 73 ? -1.490 -16.687 9.273 1.00 84.25 73 ARG A O 1
ATOM 563 N N . ALA A 1 74 ? -3.039 -18.308 9.192 1.00 89.69 74 ALA A N 1
ATOM 564 C CA . ALA A 1 74 ? -2.592 -18.827 7.903 1.00 89.69 74 ALA A CA 1
ATOM 565 C C . ALA A 1 74 ? -2.882 -17.822 6.780 1.00 89.69 74 ALA A C 1
ATOM 567 O O . ALA A 1 74 ? -2.015 -17.595 5.940 1.00 89.69 74 ALA A O 1
ATOM 568 N N . TYR A 1 75 ? -4.057 -17.186 6.809 1.00 89.56 75 TYR A N 1
ATOM 569 C CA . TYR A 1 75 ? -4.425 -16.126 5.875 1.00 89.56 75 TYR A CA 1
ATOM 570 C C . TYR A 1 75 ? -3.531 -14.888 6.027 1.00 89.56 75 TYR A C 1
ATOM 572 O O . TYR A 1 75 ? -2.965 -14.427 5.045 1.00 89.56 75 TYR A O 1
ATOM 580 N N . GLU A 1 76 ? -3.302 -14.417 7.255 1.00 86.44 76 GLU A N 1
ATOM 581 C CA . GLU A 1 76 ? -2.370 -13.318 7.545 1.00 86.44 76 GLU A CA 1
ATOM 582 C C . GLU A 1 76 ? -0.962 -13.627 7.006 1.00 86.44 76 GLU A C 1
ATOM 584 O O . GLU A 1 76 ? -0.366 -12.825 6.290 1.00 86.44 76 GLU A O 1
ATOM 589 N N . THR A 1 77 ? -0.448 -14.832 7.280 1.00 87.69 77 THR A N 1
ATOM 590 C CA . THR A 1 77 ? 0.871 -15.276 6.798 1.00 87.69 77 THR A CA 1
ATOM 591 C C . THR A 1 77 ? 0.920 -15.343 5.271 1.00 87.69 77 THR A C 1
ATOM 593 O O . THR A 1 77 ? 1.922 -14.962 4.668 1.00 87.69 77 THR A O 1
ATOM 596 N N . PHE A 1 78 ? -0.158 -15.805 4.638 1.00 91.94 78 PHE A N 1
ATOM 597 C CA . PHE A 1 78 ? -0.289 -15.847 3.185 1.00 91.94 78 PHE A CA 1
ATOM 598 C C . PHE A 1 78 ? -0.275 -14.441 2.570 1.00 91.94 78 PHE A C 1
ATOM 600 O O . PHE A 1 78 ? 0.475 -14.197 1.627 1.00 91.94 78 PHE A O 1
ATOM 607 N N . THR A 1 79 ? -1.025 -13.497 3.137 1.00 89.19 79 THR A N 1
ATOM 608 C CA . THR A 1 79 ? -1.040 -12.097 2.696 1.00 89.19 79 THR A CA 1
ATOM 609 C C . THR A 1 79 ? 0.339 -11.452 2.851 1.00 89.19 79 THR A C 1
ATOM 611 O O . THR A 1 79 ? 0.825 -10.822 1.914 1.00 89.19 79 THR A O 1
ATOM 614 N N . ILE A 1 80 ? 1.028 -11.674 3.977 1.00 88.62 80 ILE A N 1
ATOM 615 C CA . ILE A 1 80 ? 2.405 -11.194 4.183 1.00 88.62 80 ILE A CA 1
ATOM 616 C C . ILE A 1 80 ? 3.354 -11.789 3.137 1.00 88.62 80 ILE A C 1
ATOM 618 O O . ILE A 1 80 ? 4.164 -11.067 2.556 1.00 88.62 80 ILE A O 1
ATOM 622 N N . PHE A 1 81 ? 3.246 -13.089 2.858 1.00 91.62 81 PHE A N 1
ATOM 623 C CA . PHE A 1 81 ? 4.046 -13.737 1.821 1.00 91.62 81 PHE A CA 1
ATOM 624 C C . PHE A 1 81 ? 3.813 -13.102 0.443 1.00 91.62 81 PHE A C 1
ATOM 626 O O . PHE A 1 81 ? 4.778 -12.828 -0.266 1.00 91.62 81 PHE A O 1
ATOM 633 N N . LEU A 1 82 ? 2.560 -12.809 0.083 1.00 91.31 82 LEU A N 1
ATOM 634 C CA . LEU A 1 82 ? 2.225 -12.124 -1.166 1.00 91.31 82 LEU A CA 1
ATOM 635 C C . LEU A 1 82 ? 2.819 -10.711 -1.242 1.00 91.31 82 LEU A C 1
ATOM 637 O O . LEU A 1 82 ? 3.338 -10.332 -2.291 1.00 91.31 82 LEU A O 1
ATOM 641 N N . ILE A 1 83 ? 2.789 -9.951 -0.142 1.00 89.50 83 ILE A N 1
ATOM 642 C CA . ILE A 1 83 ? 3.422 -8.625 -0.062 1.00 89.50 83 ILE A CA 1
ATOM 643 C C . ILE A 1 83 ? 4.932 -8.749 -0.298 1.00 89.50 83 ILE A C 1
ATOM 645 O O . ILE A 1 83 ? 5.485 -8.042 -1.140 1.00 89.50 83 ILE A O 1
ATOM 649 N N . LEU A 1 84 ? 5.600 -9.670 0.402 1.00 90.50 84 LEU A N 1
ATOM 650 C CA . LEU A 1 84 ? 7.043 -9.880 0.267 1.00 90.50 84 LEU A CA 1
ATOM 651 C C . LEU A 1 84 ? 7.424 -10.343 -1.139 1.00 90.50 84 LEU A C 1
ATOM 653 O O . LEU A 1 84 ? 8.383 -9.825 -1.706 1.00 90.50 84 LEU A O 1
ATOM 657 N N . LEU A 1 85 ? 6.658 -11.268 -1.720 1.00 91.88 85 LEU A N 1
ATOM 658 C CA . LEU A 1 85 ? 6.858 -11.727 -3.090 1.00 91.88 85 LEU A CA 1
ATOM 659 C C . LEU A 1 85 ? 6.702 -10.572 -4.084 1.00 91.88 85 LEU A C 1
ATOM 661 O O . LEU A 1 85 ? 7.551 -10.403 -4.950 1.00 91.88 85 LEU A O 1
ATOM 665 N N . SER A 1 86 ? 5.663 -9.750 -3.927 1.00 89.81 86 SER A N 1
ATOM 666 C CA . SER A 1 86 ? 5.431 -8.549 -4.735 1.00 89.81 86 SER A CA 1
ATOM 667 C C . SER A 1 86 ? 6.614 -7.580 -4.671 1.00 89.81 86 SER A C 1
ATOM 669 O O . SER A 1 86 ? 7.077 -7.104 -5.704 1.00 89.81 86 SER A O 1
ATOM 671 N N . ILE A 1 87 ? 7.099 -7.269 -3.465 1.00 87.88 87 ILE A N 1
ATOM 672 C CA . ILE A 1 87 ? 8.209 -6.326 -3.266 1.00 87.88 87 ILE A CA 1
ATOM 673 C C . ILE A 1 87 ? 9.507 -6.900 -3.830 1.00 87.88 87 ILE A C 1
ATOM 675 O O . ILE A 1 87 ? 10.217 -6.205 -4.549 1.00 87.88 87 ILE A O 1
ATOM 679 N N . ALA A 1 88 ? 9.806 -8.171 -3.553 1.00 90.75 88 ALA A N 1
ATOM 680 C CA . ALA A 1 88 ? 10.977 -8.837 -4.108 1.00 90.75 88 ALA A CA 1
ATOM 681 C C . ALA A 1 88 ? 10.930 -8.837 -5.639 1.00 90.75 88 ALA A C 1
ATOM 683 O O . ALA A 1 88 ? 11.923 -8.505 -6.276 1.00 90.75 88 ALA A O 1
ATOM 684 N N . SER A 1 89 ? 9.767 -9.129 -6.224 1.00 89.25 89 SER A N 1
ATOM 685 C CA . SER A 1 89 ? 9.569 -9.078 -7.670 1.00 89.25 89 SER A CA 1
ATOM 686 C C . SER A 1 89 ? 9.827 -7.683 -8.233 1.00 89.25 89 SER A C 1
ATOM 688 O O . SER A 1 89 ? 10.507 -7.550 -9.240 1.00 89.25 89 SER A O 1
ATOM 690 N N . PHE A 1 90 ? 9.356 -6.634 -7.556 1.00 86.69 90 PHE A N 1
ATOM 691 C CA . PHE A 1 90 ? 9.592 -5.251 -7.965 1.00 86.69 90 PHE A CA 1
ATOM 692 C C . PHE A 1 90 ? 11.077 -4.858 -7.886 1.00 86.69 90 PHE A C 1
ATOM 694 O O . PHE A 1 90 ? 11.639 -4.364 -8.859 1.00 86.69 90 PHE A O 1
ATOM 701 N N . CYS A 1 91 ? 11.730 -5.121 -6.750 1.00 87.44 91 CYS A N 1
ATOM 702 C CA . CYS A 1 91 ? 13.138 -4.782 -6.538 1.00 87.44 91 CYS A CA 1
ATOM 703 C C . CYS A 1 91 ? 14.081 -5.579 -7.442 1.00 87.44 91 CYS A C 1
ATOM 705 O O . CYS A 1 91 ? 15.111 -5.065 -7.854 1.00 87.44 91 CYS A O 1
ATOM 707 N N . ILE A 1 92 ? 13.766 -6.846 -7.716 1.00 88.06 92 ILE A N 1
ATOM 708 C CA . ILE A 1 92 ? 14.559 -7.680 -8.620 1.00 88.06 92 ILE A CA 1
ATOM 709 C C . ILE A 1 92 ? 14.261 -7.293 -10.074 1.00 88.06 92 ILE A C 1
ATOM 711 O O . ILE A 1 92 ? 15.179 -7.225 -10.885 1.00 88.06 92 ILE A O 1
ATOM 715 N N . GLY A 1 93 ? 13.006 -6.984 -10.403 1.00 84.62 93 GLY A N 1
ATOM 716 C CA . GLY A 1 93 ? 12.595 -6.568 -11.742 1.00 84.62 93 GLY A CA 1
ATOM 717 C C . GLY A 1 93 ? 13.301 -5.305 -12.224 1.00 84.62 93 GLY A C 1
ATOM 718 O O . GLY A 1 93 ? 13.650 -5.236 -13.398 1.00 84.62 93 GLY A O 1
ATOM 719 N N . SER A 1 94 ? 13.611 -4.361 -11.330 1.00 83.88 94 SER A N 1
ATOM 720 C CA . SER A 1 94 ? 14.383 -3.164 -11.693 1.00 83.88 94 SER A CA 1
ATOM 721 C C . SER A 1 94 ? 15.845 -3.451 -12.069 1.00 83.88 94 SER A C 1
ATOM 723 O O . SER A 1 94 ? 16.448 -2.646 -12.771 1.00 83.88 94 SER A O 1
ATOM 725 N N . LEU A 1 95 ? 16.425 -4.590 -11.660 1.00 84.56 95 LEU A N 1
ATOM 726 C CA . LEU A 1 95 ? 17.762 -5.020 -12.110 1.00 84.56 95 LEU A CA 1
ATOM 727 C C . LEU A 1 95 ? 17.751 -5.609 -13.527 1.00 84.56 95 LEU A C 1
ATOM 729 O O . LEU A 1 95 ? 18.769 -5.545 -14.220 1.00 84.56 95 LEU A O 1
ATOM 733 N N . PHE A 1 96 ? 16.627 -6.214 -13.924 1.00 82.19 96 PHE A N 1
ATOM 734 C CA . PHE A 1 96 ? 16.433 -6.893 -15.211 1.00 82.19 96 PHE A CA 1
ATOM 735 C C . PHE A 1 96 ? 15.769 -6.002 -16.266 1.00 82.19 96 PHE A C 1
ATOM 737 O O . PHE A 1 96 ? 15.307 -6.503 -17.288 1.00 82.19 96 PHE A O 1
ATOM 744 N N . ASP A 1 97 ? 15.702 -4.693 -16.029 1.00 80.25 97 ASP A N 1
ATOM 745 C CA . ASP A 1 97 ? 15.173 -3.744 -16.999 1.00 80.25 97 ASP A CA 1
ATOM 746 C C . ASP A 1 97 ? 16.286 -3.311 -17.982 1.00 80.25 97 ASP A C 1
ATOM 748 O O . ASP A 1 97 ? 17.259 -2.664 -17.568 1.00 80.25 97 ASP A O 1
ATOM 752 N N . PRO A 1 98 ? 16.194 -3.687 -19.273 1.00 74.38 98 PRO A N 1
ATOM 753 C CA . PRO A 1 98 ? 17.222 -3.381 -20.261 1.00 74.38 98 PRO A CA 1
ATOM 754 C C . PRO A 1 98 ? 17.323 -1.887 -20.594 1.00 74.38 98 PRO A C 1
ATOM 756 O O . PRO A 1 98 ? 18.377 -1.473 -21.074 1.00 74.38 98 PRO A O 1
ATOM 759 N N . ASP A 1 99 ? 16.290 -1.082 -20.315 1.00 77.56 99 ASP A N 1
ATOM 760 C CA . ASP A 1 99 ? 16.328 0.365 -20.559 1.00 77.56 99 ASP A CA 1
ATOM 761 C C . ASP A 1 99 ? 17.231 1.084 -19.544 1.00 77.56 99 ASP A C 1
ATOM 763 O O . ASP A 1 99 ? 17.845 2.102 -19.860 1.00 77.56 99 ASP A O 1
ATOM 767 N N . TYR A 1 100 ? 17.357 0.533 -18.331 1.00 77.31 100 TYR A N 1
ATOM 768 C CA . TYR A 1 100 ? 18.197 1.093 -17.267 1.00 77.31 100 TYR A CA 1
ATOM 769 C C . TYR A 1 100 ? 19.567 0.430 -17.155 1.00 77.31 100 TYR A C 1
ATOM 771 O O . TYR A 1 100 ? 20.515 1.058 -16.688 1.00 77.31 100 TYR A O 1
ATOM 779 N N . ASN A 1 101 ? 19.675 -0.840 -17.544 1.00 81.19 101 ASN A N 1
ATOM 780 C CA . ASN A 1 101 ? 20.871 -1.647 -17.328 1.00 81.19 101 ASN A CA 1
ATOM 781 C C . ASN A 1 101 ? 21.358 -2.300 -18.629 1.00 81.19 101 ASN A C 1
ATOM 783 O O . ASN A 1 101 ? 21.635 -3.500 -18.679 1.00 81.19 101 ASN A O 1
ATOM 787 N N . SER A 1 102 ? 21.448 -1.502 -19.697 1.00 77.50 102 SER A N 1
ATOM 788 C CA . SER A 1 102 ? 21.778 -1.965 -21.053 1.00 77.50 102 SER A CA 1
ATOM 789 C C . SER A 1 102 ? 23.143 -2.654 -21.164 1.00 77.50 102 SER A C 1
ATOM 791 O O . SER A 1 102 ? 23.316 -3.544 -21.995 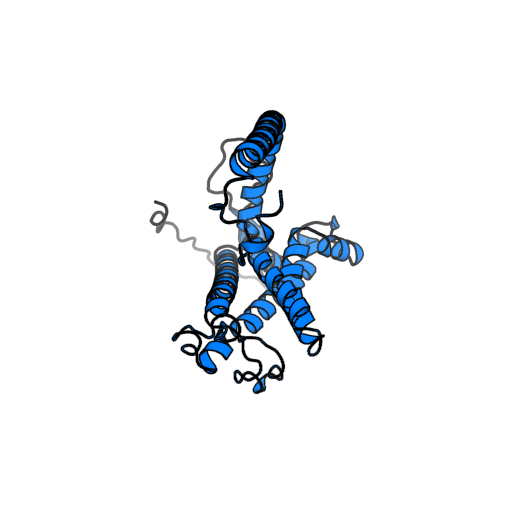1.00 77.50 102 SER A O 1
ATOM 793 N N . ASP A 1 103 ? 24.099 -2.278 -20.311 1.00 79.56 103 ASP A N 1
ATOM 794 C CA . ASP A 1 103 ? 25.472 -2.798 -20.336 1.00 79.56 103 ASP A CA 1
ATOM 795 C C . ASP A 1 103 ? 25.650 -4.089 -19.516 1.00 79.56 103 ASP A C 1
ATOM 797 O O . ASP A 1 103 ? 26.705 -4.729 -19.553 1.00 79.56 103 ASP A O 1
ATOM 801 N N . ALA A 1 104 ? 24.625 -4.506 -18.768 1.00 78.44 104 ALA A N 1
ATOM 802 C CA . ALA A 1 104 ? 24.693 -5.695 -17.936 1.00 78.44 104 ALA A CA 1
ATOM 803 C C . ALA A 1 104 ? 24.350 -6.969 -18.717 1.00 78.44 104 ALA A C 1
ATOM 805 O O . ALA A 1 104 ? 23.222 -7.170 -19.167 1.00 78.44 104 ALA A O 1
ATOM 806 N N . SER A 1 105 ? 25.282 -7.929 -18.743 1.00 77.56 105 SER A N 1
ATOM 807 C CA . SER A 1 105 ? 25.072 -9.251 -19.359 1.00 77.56 105 SER A CA 1
ATOM 808 C C . SER A 1 105 ? 23.872 -10.023 -18.794 1.00 77.56 105 SER A C 1
ATOM 810 O O . SER A 1 105 ? 23.377 -10.946 -19.438 1.00 77.56 105 SER A O 1
ATOM 812 N N . TYR A 1 106 ? 23.411 -9.679 -17.587 1.00 76.94 106 TYR A N 1
ATOM 813 C CA . TYR A 1 106 ? 22.273 -10.319 -16.933 1.00 76.94 106 TYR A CA 1
ATOM 814 C C . TYR A 1 106 ? 20.924 -9.655 -17.237 1.00 76.94 106 TYR A C 1
ATOM 816 O O . TYR A 1 106 ? 19.906 -10.278 -16.957 1.00 76.94 106 TYR A O 1
ATOM 824 N N . ALA A 1 107 ? 20.876 -8.463 -17.845 1.00 70.94 107 ALA A N 1
ATOM 825 C CA . ALA A 1 107 ? 19.617 -7.757 -18.115 1.00 70.94 107 ALA A CA 1
ATOM 826 C C . ALA A 1 107 ? 18.659 -8.561 -19.018 1.00 70.94 107 ALA A C 1
ATOM 828 O O . ALA A 1 107 ? 17.449 -8.505 -18.849 1.00 70.94 107 ALA A O 1
ATOM 829 N N . SER A 1 108 ? 19.192 -9.403 -19.911 1.00 71.56 108 SER A N 1
ATOM 830 C CA . SER A 1 108 ? 18.405 -10.310 -20.766 1.00 71.56 108 SER A CA 1
ATOM 831 C C . SER A 1 108 ? 18.304 -11.751 -20.241 1.00 71.56 108 SER A C 1
ATOM 833 O O . SER A 1 108 ? 17.718 -12.611 -20.902 1.00 71.56 108 SER A O 1
ATOM 835 N N . ALA A 1 109 ? 18.864 -12.048 -19.060 1.00 78.62 109 ALA A N 1
ATOM 836 C CA . ALA A 1 109 ? 18.866 -13.403 -18.502 1.00 78.62 109 ALA A CA 1
ATOM 837 C C . ALA A 1 109 ? 17.454 -13.877 -18.126 1.00 78.62 109 ALA A C 1
ATOM 839 O O . ALA A 1 109 ? 17.136 -15.064 -18.237 1.00 78.62 109 ALA A O 1
ATOM 840 N N . CYS A 1 110 ? 16.592 -12.947 -17.712 1.00 74.75 110 CYS A N 1
ATOM 841 C CA . CYS A 1 110 ? 15.171 -13.199 -17.541 1.00 74.75 110 CYS A CA 1
ATOM 842 C C . CYS A 1 110 ? 14.484 -13.102 -18.912 1.00 74.75 110 CYS A C 1
ATOM 844 O O . CYS A 1 110 ? 14.191 -12.023 -19.412 1.00 74.75 110 CYS A O 1
ATOM 846 N N . GLY A 1 111 ? 14.261 -14.250 -19.557 1.00 81.12 111 GLY A N 1
ATOM 847 C CA . GLY A 1 111 ? 13.499 -14.306 -20.808 1.00 81.12 111 GLY A CA 1
ATOM 848 C C . GLY A 1 111 ? 12.017 -13.944 -20.617 1.00 81.12 111 GLY A C 1
ATOM 849 O O . GLY A 1 111 ? 11.534 -13.806 -19.494 1.00 81.12 111 GLY A O 1
ATOM 850 N N . LYS A 1 112 ? 11.255 -13.894 -21.718 1.00 81.69 112 LYS A N 1
ATOM 851 C CA . LYS A 1 112 ? 9.835 -13.475 -21.735 1.00 81.69 112 LYS A CA 1
ATOM 852 C C . LYS A 1 112 ? 8.944 -14.174 -20.704 1.00 81.69 112 LYS A C 1
ATOM 854 O O . LYS A 1 112 ? 8.101 -13.538 -20.093 1.00 81.69 112 LYS A O 1
ATOM 859 N N . THR A 1 113 ? 9.148 -15.471 -20.472 1.00 83.38 113 THR A N 1
ATOM 860 C CA . THR A 1 113 ? 8.365 -16.241 -19.492 1.00 83.38 113 THR A CA 1
ATOM 861 C C . THR A 1 113 ? 8.630 -15.800 -18.054 1.00 83.38 113 THR A C 1
ATOM 863 O O . THR A 1 113 ? 7.717 -15.763 -17.238 1.00 83.38 113 THR A O 1
ATOM 866 N N . CYS A 1 114 ? 9.885 -15.488 -17.733 1.00 86.12 114 CYS A N 1
ATOM 867 C CA . CYS A 1 114 ? 10.269 -15.010 -16.410 1.00 86.12 114 CYS A CA 1
ATOM 868 C C . CYS A 1 114 ? 9.707 -13.598 -16.182 1.00 86.12 114 CYS A C 1
ATOM 870 O O . CYS A 1 114 ? 9.102 -13.351 -15.136 1.00 86.12 114 CYS A O 1
ATOM 872 N N . ASP A 1 115 ? 9.790 -12.734 -17.199 1.00 85.88 115 ASP A N 1
ATOM 873 C CA . ASP A 1 115 ? 9.193 -11.400 -17.161 1.00 85.88 115 ASP A CA 1
ATOM 874 C C . ASP A 1 115 ? 7.669 -11.468 -16.970 1.00 85.88 115 ASP A C 1
ATOM 876 O O . ASP A 1 115 ? 7.134 -10.866 -16.044 1.00 85.88 115 ASP A O 1
ATOM 880 N N . ALA A 1 116 ? 6.985 -12.306 -17.753 1.00 86.94 116 ALA A N 1
ATOM 881 C CA . ALA A 1 116 ? 5.543 -12.528 -17.669 1.00 86.94 116 ALA A CA 1
ATOM 882 C C . ALA A 1 116 ? 5.067 -12.980 -16.285 1.00 86.94 116 ALA A C 1
ATOM 884 O O . ALA A 1 116 ? 3.975 -12.616 -15.849 1.00 86.94 116 ALA A O 1
ATOM 885 N N . ILE A 1 117 ? 5.857 -13.795 -15.585 1.00 87.69 117 ILE A N 1
ATOM 886 C CA . ILE A 1 117 ? 5.467 -14.305 -14.271 1.00 87.69 117 ILE A CA 1
ATOM 887 C C . ILE A 1 117 ? 5.761 -13.271 -13.184 1.00 87.69 117 ILE A C 1
ATOM 889 O O . ILE A 1 117 ? 4.887 -13.007 -12.360 1.00 87.69 117 ILE A O 1
ATOM 893 N N . PHE A 1 118 ? 6.961 -12.688 -13.176 1.00 86.62 118 PHE A N 1
ATOM 894 C CA . PHE A 1 118 ? 7.464 -11.927 -12.033 1.00 86.62 118 PHE A CA 1
ATOM 895 C C . PHE A 1 118 ? 7.506 -10.415 -12.279 1.00 86.62 118 PHE A C 1
ATOM 897 O O . PHE A 1 118 ? 6.914 -9.657 -11.503 1.00 86.62 118 PHE A O 1
ATOM 904 N N . PHE A 1 119 ? 8.175 -9.955 -13.332 1.00 85.12 119 PHE A N 1
ATOM 905 C CA . PHE A 1 119 ? 8.586 -8.550 -13.432 1.00 85.12 119 PHE A CA 1
ATOM 906 C C . PHE A 1 119 ? 7.596 -7.682 -14.203 1.00 85.12 119 PHE A C 1
ATOM 908 O O . PHE A 1 119 ? 7.170 -6.651 -13.689 1.00 85.12 119 PHE A O 1
ATOM 915 N N . GLY A 1 120 ? 7.144 -8.142 -15.368 1.00 82.88 120 GLY A N 1
ATOM 916 C CA . GLY A 1 120 ? 6.189 -7.410 -16.190 1.00 82.88 120 GLY A CA 1
ATOM 917 C C . GLY A 1 120 ? 6.781 -6.143 -16.800 1.00 82.88 120 GLY A C 1
ATOM 918 O O . GLY A 1 120 ? 6.057 -5.164 -16.961 1.00 82.88 120 GLY A O 1
ATOM 919 N N . ASN A 1 121 ? 8.079 -6.138 -17.104 1.00 80.75 121 ASN A N 1
ATOM 920 C CA . ASN A 1 121 ? 8.765 -4.993 -17.695 1.00 80.75 121 ASN A CA 1
ATOM 921 C C . ASN A 1 121 ? 8.443 -4.860 -19.194 1.00 80.75 121 ASN A C 1
ATOM 923 O O . ASN A 1 121 ? 8.365 -3.743 -19.698 1.00 80.75 121 ASN A O 1
ATOM 927 N N . ASP A 1 122 ? 8.201 -5.973 -19.901 1.00 79.31 122 ASP A N 1
ATOM 928 C CA . ASP A 1 122 ? 7.880 -5.972 -21.335 1.00 79.31 122 ASP A CA 1
ATOM 929 C C . ASP A 1 122 ? 6.361 -6.129 -21.558 1.00 79.31 122 ASP A C 1
ATOM 931 O O . ASP A 1 122 ? 5.786 -7.148 -21.162 1.00 79.31 122 ASP A O 1
ATOM 935 N N . PRO A 1 123 ? 5.677 -5.197 -22.252 1.00 76.00 123 PRO A N 1
ATOM 936 C CA . PRO A 1 123 ? 4.264 -5.375 -22.603 1.00 76.00 123 PRO A CA 1
ATOM 937 C C . PRO A 1 123 ? 4.024 -6.621 -23.483 1.00 76.00 123 PRO A C 1
ATOM 939 O O . PRO A 1 123 ? 2.954 -7.224 -23.454 1.00 76.00 123 PRO A O 1
ATOM 942 N N . LYS A 1 124 ? 5.032 -7.083 -24.236 1.00 77.81 124 LYS A N 1
ATOM 943 C CA . LYS A 1 124 ? 4.978 -8.272 -25.108 1.00 77.81 124 LYS A CA 1
ATOM 944 C C . LYS A 1 124 ? 5.545 -9.533 -24.445 1.00 77.81 124 LYS A C 1
ATOM 946 O O . LYS A 1 124 ? 6.004 -10.451 -25.139 1.00 77.81 124 LYS A O 1
ATOM 951 N N . ASN A 1 125 ? 5.474 -9.617 -23.119 1.00 75.38 125 ASN A N 1
ATOM 952 C CA . ASN A 1 125 ? 5.954 -10.756 -22.335 1.00 75.38 125 ASN A CA 1
ATOM 953 C C . ASN A 1 125 ? 5.144 -12.057 -22.515 1.00 75.38 125 ASN A C 1
ATOM 955 O O . ASN A 1 125 ? 5.613 -13.134 -22.154 1.00 75.38 125 ASN A O 1
ATOM 959 N N . GLY A 1 126 ? 3.967 -11.996 -23.147 1.00 74.81 126 GLY A N 1
ATOM 960 C CA . GLY A 1 126 ? 3.135 -13.169 -23.446 1.00 74.81 126 GLY A CA 1
ATOM 961 C C . GLY A 1 126 ? 1.847 -13.262 -22.625 1.00 74.81 126 GLY A C 1
ATOM 962 O O . GLY A 1 126 ? 1.065 -14.187 -22.841 1.00 74.81 126 GLY A O 1
ATOM 963 N N . LEU A 1 127 ? 1.556 -12.278 -21.763 1.00 79.44 127 LEU A N 1
ATOM 964 C CA . LEU A 1 127 ? 0.270 -12.156 -21.055 1.00 79.44 127 LEU A CA 1
ATOM 965 C C . LEU A 1 127 ? -0.905 -11.692 -21.937 1.00 79.44 127 LEU A C 1
ATOM 967 O O . LEU A 1 127 ? -2.013 -11.476 -21.443 1.00 79.44 127 LEU A O 1
ATOM 971 N N . GLY A 1 128 ? -0.714 -11.596 -23.256 1.00 70.88 128 GLY A N 1
ATOM 972 C CA . GLY A 1 128 ? -1.752 -11.178 -24.203 1.00 70.88 128 GLY A CA 1
ATOM 973 C C . GLY A 1 128 ? -3.046 -12.001 -24.138 1.00 70.88 128 GLY A C 1
ATOM 974 O O . GLY A 1 128 ? -4.113 -11.464 -24.416 1.00 70.88 128 GLY A O 1
ATOM 975 N N . PHE A 1 129 ? -2.992 -13.267 -23.700 1.00 77.00 129 PHE A N 1
ATOM 976 C CA . PHE A 1 129 ? -4.185 -14.115 -23.560 1.00 77.00 129 PHE A CA 1
ATOM 977 C C . PHE A 1 129 ? -5.176 -13.623 -22.488 1.00 77.00 129 PHE A C 1
ATOM 979 O O . PHE A 1 129 ? -6.358 -13.948 -22.565 1.00 77.00 129 PHE A O 1
ATOM 986 N N . LEU A 1 130 ? -4.714 -12.839 -21.507 1.00 74.81 130 LEU A N 1
ATOM 987 C CA . LEU A 1 130 ? -5.557 -12.221 -20.475 1.00 74.81 130 LEU A CA 1
ATOM 988 C C . LEU A 1 130 ? -6.158 -10.880 -20.925 1.00 74.81 130 LEU A C 1
ATOM 990 O O . LEU A 1 130 ? -6.822 -10.221 -20.132 1.00 74.81 130 LEU A O 1
ATOM 994 N N . GLY A 1 131 ? -5.910 -10.447 -22.167 1.00 74.38 131 GLY A N 1
ATOM 995 C CA . GLY A 1 131 ? -6.269 -9.104 -22.631 1.00 74.38 131 GLY A CA 1
ATOM 996 C C . GLY A 1 131 ? -5.385 -7.999 -22.042 1.00 74.38 131 GLY A C 1
ATOM 997 O O . GLY A 1 131 ? -5.730 -6.829 -22.146 1.00 74.38 131 GLY A O 1
ATOM 998 N N . LEU A 1 132 ? -4.250 -8.365 -21.430 1.00 75.00 132 LEU A N 1
ATOM 999 C CA . LEU A 1 132 ? -3.324 -7.446 -20.758 1.00 75.00 132 LEU A CA 1
ATOM 1000 C C . LEU A 1 132 ? -2.021 -7.203 -21.540 1.00 75.00 132 LEU A C 1
ATOM 1002 O O . LEU A 1 132 ? -1.109 -6.574 -21.023 1.00 75.00 132 LEU A O 1
ATOM 1006 N N . GLY A 1 133 ? -1.912 -7.689 -22.781 1.00 67.69 133 GLY A N 1
ATOM 1007 C CA . GLY A 1 133 ? -0.671 -7.641 -23.576 1.00 67.69 133 GLY A CA 1
ATOM 1008 C C . GLY A 1 133 ? -0.255 -6.260 -24.100 1.00 67.69 133 GLY A C 1
ATOM 1009 O O . GLY A 1 133 ? 0.715 -6.165 -24.843 1.00 67.69 133 GLY A O 1
ATOM 1010 N N . GLU A 1 134 ? -0.995 -5.204 -23.769 1.00 72.75 134 GLU A N 1
ATOM 1011 C CA . GLU A 1 134 ? -0.587 -3.812 -24.012 1.00 72.75 134 GLU A CA 1
ATOM 1012 C C . GLU A 1 134 ? -0.009 -3.153 -22.749 1.00 72.75 134 GLU A C 1
ATOM 1014 O O . GLU A 1 134 ? 0.571 -2.073 -22.833 1.00 72.75 134 GLU A O 1
ATOM 1019 N N . PHE A 1 135 ? -0.114 -3.813 -21.590 1.00 76.94 135 PHE A N 1
ATOM 1020 C CA . PHE A 1 135 ? 0.307 -3.286 -20.297 1.00 76.94 135 PHE A CA 1
ATOM 1021 C C . PHE A 1 135 ? 1.568 -3.995 -19.797 1.00 76.94 135 PHE A C 1
ATOM 1023 O O . PHE A 1 135 ? 1.726 -5.208 -19.916 1.00 76.94 135 PHE A O 1
ATOM 1030 N N . THR A 1 136 ? 2.451 -3.233 -19.163 1.00 79.88 136 THR A N 1
ATOM 1031 C CA . THR A 1 136 ? 3.632 -3.728 -18.444 1.00 79.88 136 THR A CA 1
ATOM 1032 C C . THR A 1 136 ? 3.210 -4.311 -17.092 1.00 79.88 136 THR A C 1
ATOM 1034 O O . THR A 1 136 ? 3.226 -3.617 -16.071 1.00 79.88 136 THR A O 1
ATOM 1037 N N . THR A 1 137 ? 2.735 -5.556 -17.090 1.00 84.25 137 THR A N 1
ATOM 1038 C CA . THR A 1 137 ? 2.295 -6.247 -15.872 1.00 84.25 137 THR A CA 1
ATOM 1039 C C . THR A 1 137 ? 2.715 -7.714 -15.862 1.00 84.25 137 THR A C 1
ATOM 1041 O O . THR A 1 137 ? 3.003 -8.307 -16.905 1.00 84.25 137 THR A O 1
ATOM 1044 N N . SER A 1 138 ? 2.759 -8.297 -14.665 1.00 88.56 138 SER A N 1
ATOM 1045 C CA . SER A 1 138 ? 3.159 -9.681 -14.423 1.00 88.56 138 SER A CA 1
ATOM 1046 C C . SER A 1 138 ? 2.052 -10.487 -13.750 1.00 88.56 138 SER A C 1
ATOM 1048 O O . SER A 1 138 ? 1.142 -9.945 -13.120 1.00 88.56 138 SER A O 1
ATOM 1050 N N . LEU A 1 139 ? 2.136 -11.813 -13.837 1.00 89.25 139 LEU A N 1
ATOM 1051 C CA . LEU A 1 139 ? 1.187 -12.714 -13.186 1.00 89.25 139 LEU A CA 1
ATOM 1052 C C . LEU A 1 139 ? 1.167 -12.514 -11.663 1.00 89.25 139 LEU A C 1
ATOM 1054 O O . LEU A 1 139 ? 0.093 -12.484 -11.063 1.00 89.25 139 LEU A O 1
ATOM 1058 N N . VAL A 1 140 ? 2.340 -12.362 -11.039 1.00 90.69 140 VAL A N 1
ATOM 1059 C CA . VAL A 1 140 ? 2.458 -12.079 -9.601 1.00 90.69 140 VAL A CA 1
ATOM 1060 C C . VAL A 1 140 ? 1.735 -10.782 -9.257 1.00 90.69 140 VAL A C 1
ATOM 1062 O O . VAL A 1 140 ? 0.984 -10.744 -8.282 1.00 90.69 140 VAL A O 1
ATOM 1065 N N . GLU A 1 141 ? 1.903 -9.733 -10.059 1.00 89.12 141 GLU A N 1
ATOM 1066 C CA . GLU A 1 141 ? 1.193 -8.477 -9.849 1.00 89.12 141 GLU A CA 1
ATOM 1067 C C . GLU A 1 141 ? -0.328 -8.645 -9.962 1.00 89.12 141 GLU A C 1
ATOM 1069 O O . GLU A 1 141 ? -1.054 -8.273 -9.041 1.00 89.12 141 GLU A O 1
ATOM 1074 N N . VAL A 1 142 ? -0.817 -9.265 -11.034 1.00 90.00 142 VAL A N 1
ATOM 1075 C CA . VAL A 1 142 ? -2.258 -9.462 -11.246 1.00 90.00 142 VAL A CA 1
ATOM 1076 C C . VAL A 1 142 ? -2.880 -10.270 -10.102 1.00 90.00 142 VAL A C 1
ATOM 1078 O O . VAL A 1 142 ? -3.923 -9.891 -9.569 1.00 90.00 142 VAL A O 1
ATOM 1081 N N . VAL A 1 143 ? -2.233 -11.361 -9.680 1.00 92.06 143 VAL A N 1
ATOM 1082 C CA . VAL A 1 143 ? -2.725 -12.216 -8.588 1.00 92.06 143 VAL A CA 1
ATOM 1083 C C . VAL A 1 143 ? -2.709 -11.477 -7.252 1.00 92.06 143 VAL A C 1
ATOM 1085 O O . VAL A 1 143 ? -3.694 -11.530 -6.516 1.00 92.06 143 VAL A O 1
ATOM 1088 N N . THR A 1 144 ? -1.617 -10.780 -6.929 1.00 91.56 144 THR A N 1
ATOM 1089 C CA . THR A 1 144 ? -1.502 -10.046 -5.657 1.00 91.56 144 THR A CA 1
ATOM 1090 C C . THR A 1 144 ? -2.549 -8.945 -5.557 1.00 91.56 144 THR A C 1
ATOM 1092 O O . THR A 1 144 ? -3.237 -8.849 -4.544 1.00 91.56 144 THR A O 1
ATOM 1095 N N . ILE A 1 145 ? -2.748 -8.175 -6.625 1.00 91.25 145 ILE A N 1
ATOM 1096 C CA . ILE A 1 145 ? -3.733 -7.092 -6.654 1.00 91.25 145 ILE A CA 1
ATOM 1097 C C . ILE A 1 145 ? -5.151 -7.635 -6.620 1.00 91.25 145 ILE A C 1
ATOM 1099 O O . ILE A 1 145 ? -5.977 -7.101 -5.889 1.00 91.25 145 ILE A O 1
ATOM 1103 N N . PHE A 1 146 ? -5.435 -8.731 -7.322 1.00 92.69 146 PHE A N 1
ATOM 1104 C CA . PHE A 1 146 ? -6.736 -9.384 -7.231 1.00 92.69 146 PHE A CA 1
ATOM 1105 C C . PHE A 1 146 ? -7.071 -9.790 -5.787 1.00 92.69 146 PHE A C 1
ATOM 1107 O O . PHE A 1 146 ? -8.141 -9.442 -5.286 1.00 92.69 146 PHE A O 1
ATOM 1114 N N . VAL A 1 147 ? -6.145 -10.466 -5.095 1.00 93.31 147 VAL A N 1
ATOM 1115 C CA . VAL A 1 147 ? -6.324 -10.850 -3.684 1.00 93.31 147 VAL A CA 1
ATOM 1116 C C . VAL A 1 147 ? -6.529 -9.613 -2.809 1.00 93.31 147 VAL A C 1
ATOM 1118 O O . VAL A 1 147 ? -7.447 -9.578 -1.994 1.00 93.31 147 VAL A O 1
ATOM 1121 N N . PHE A 1 148 ? -5.723 -8.574 -3.009 1.00 91.69 148 PHE A N 1
ATOM 1122 C CA . PHE A 1 148 ? -5.774 -7.340 -2.228 1.00 91.69 148 PHE A CA 1
ATOM 1123 C C . PHE A 1 148 ? -7.047 -6.530 -2.433 1.00 91.69 148 PHE A C 1
ATOM 1125 O O . PHE A 1 148 ? -7.565 -5.985 -1.458 1.00 91.69 148 PHE A O 1
ATOM 1132 N N . THR A 1 149 ? -7.568 -6.481 -3.655 1.00 93.38 149 THR A N 1
ATOM 1133 C CA . THR A 1 149 ? -8.845 -5.842 -3.971 1.00 93.38 149 THR A CA 1
ATOM 1134 C C . THR A 1 149 ? -10.005 -6.606 -3.346 1.00 93.38 149 THR A C 1
ATOM 1136 O O . THR A 1 149 ? -10.894 -5.990 -2.761 1.00 93.38 149 THR A O 1
ATOM 1139 N N . VAL A 1 150 ? -10.002 -7.943 -3.420 1.00 94.19 150 VAL A N 1
ATOM 1140 C CA . VAL A 1 150 ? -11.029 -8.766 -2.759 1.00 94.19 150 VAL A CA 1
ATOM 1141 C C . VAL A 1 150 ? -10.998 -8.543 -1.249 1.00 94.19 150 VAL A C 1
ATOM 1143 O O . VAL A 1 150 ? -12.040 -8.289 -0.652 1.00 94.19 150 VAL A O 1
ATOM 1146 N N . ASP A 1 151 ? -9.815 -8.576 -0.642 1.00 92.12 151 ASP A N 1
ATOM 1147 C CA . ASP A 1 151 ? -9.634 -8.334 0.789 1.00 92.12 151 ASP A CA 1
ATOM 1148 C C . ASP A 1 151 ? -10.131 -6.935 1.198 1.00 92.12 151 ASP A C 1
ATOM 1150 O O . ASP A 1 151 ? -10.901 -6.813 2.149 1.00 92.12 151 ASP A O 1
ATOM 1154 N N . TYR A 1 152 ? -9.825 -5.898 0.408 1.00 91.38 152 TYR A N 1
ATOM 1155 C CA . TYR A 1 152 ? -10.317 -4.535 0.632 1.00 91.38 152 TYR A CA 1
ATOM 1156 C C . TYR A 1 152 ? -11.848 -4.432 0.570 1.00 91.38 152 TYR A C 1
ATOM 1158 O O . TYR A 1 152 ? -12.479 -3.822 1.436 1.00 91.38 152 TYR A O 1
ATOM 1166 N N . ILE A 1 153 ? -12.472 -5.058 -0.433 1.00 93.56 153 ILE A N 1
ATOM 1167 C CA . ILE A 1 153 ? -13.935 -5.080 -0.572 1.00 93.56 153 ILE A CA 1
ATOM 1168 C C . ILE A 1 153 ? -14.570 -5.806 0.614 1.00 93.56 153 ILE A C 1
ATOM 1170 O O . ILE A 1 153 ? -15.580 -5.339 1.142 1.00 93.56 153 ILE A O 1
ATOM 1174 N N . LEU A 1 154 ? -13.993 -6.930 1.050 1.00 92.81 154 LEU A N 1
ATOM 1175 C CA . LEU A 1 154 ? -14.499 -7.676 2.197 1.00 92.81 154 LEU A CA 1
ATOM 1176 C C . LEU A 1 154 ? -14.370 -6.867 3.494 1.00 92.81 154 LEU A C 1
ATOM 1178 O O . LEU A 1 154 ? -15.340 -6.815 4.248 1.00 92.81 154 LEU A O 1
ATOM 1182 N N . ARG A 1 155 ? -13.250 -6.166 3.709 1.00 90.56 155 ARG A N 1
ATOM 1183 C CA . ARG A 1 155 ? -13.049 -5.250 4.847 1.00 90.56 155 ARG A CA 1
ATOM 1184 C C . ARG A 1 155 ? -14.077 -4.127 4.859 1.00 90.56 155 ARG A C 1
ATOM 1186 O O . ARG A 1 155 ? -14.774 -3.937 5.853 1.00 90.56 155 ARG A O 1
ATOM 1193 N N . LEU A 1 156 ? -14.269 -3.451 3.724 1.00 91.75 156 LEU A N 1
ATOM 1194 C CA . LEU A 1 156 ? -15.313 -2.436 3.579 1.00 91.75 156 LEU A CA 1
ATOM 1195 C C . LEU A 1 156 ? -16.711 -3.033 3.788 1.00 91.75 156 LEU A C 1
ATOM 1197 O O . LEU A 1 156 ? -17.603 -2.359 4.312 1.00 91.75 156 LEU A O 1
ATOM 1201 N N . TRP A 1 157 ? -16.923 -4.295 3.391 1.00 91.81 157 TRP A N 1
ATOM 1202 C CA . TRP A 1 157 ? -18.183 -5.000 3.589 1.00 91.81 157 TRP A CA 1
ATOM 1203 C C . TRP A 1 157 ? -18.469 -5.286 5.066 1.00 91.81 157 TRP A C 1
ATOM 1205 O O . TRP A 1 157 ? -19.630 -5.155 5.463 1.00 91.81 157 TRP A O 1
ATOM 1215 N N . THR A 1 158 ? -17.449 -5.624 5.858 1.00 90.44 158 THR A N 1
ATOM 1216 C CA . THR A 1 158 ? -17.538 -5.968 7.288 1.00 90.44 158 THR A CA 1
ATOM 1217 C C . THR A 1 158 ? -17.206 -4.824 8.249 1.00 90.44 158 THR A C 1
ATOM 1219 O O . THR A 1 158 ? -17.258 -5.034 9.456 1.00 90.44 158 THR A O 1
ATOM 1222 N N . ALA A 1 159 ? -16.897 -3.621 7.757 1.00 88.19 159 ALA A N 1
ATOM 1223 C CA . ALA A 1 159 ? -16.491 -2.476 8.581 1.00 88.19 159 ALA A CA 1
ATOM 1224 C C . ALA A 1 159 ? -17.505 -2.107 9.686 1.00 88.19 159 ALA A C 1
ATOM 1226 O O . ALA A 1 159 ? -17.128 -1.605 10.741 1.00 88.19 159 ALA A O 1
ATOM 1227 N N . ASP A 1 160 ? -18.796 -2.391 9.482 1.00 87.44 160 ASP A N 1
ATOM 1228 C CA . ASP A 1 160 ? -19.854 -2.195 10.481 1.00 87.44 160 ASP A CA 1
ATOM 1229 C C . ASP A 1 160 ? -19.684 -3.057 11.742 1.00 87.44 160 ASP A C 1
ATOM 1231 O O . ASP A 1 160 ? -20.181 -2.679 12.802 1.00 87.44 160 ASP A O 1
ATOM 1235 N N . ILE A 1 161 ? -18.986 -4.192 11.629 1.00 86.81 161 ILE A N 1
ATOM 1236 C CA . ILE A 1 161 ? -18.711 -5.124 12.732 1.00 86.81 161 ILE A CA 1
ATOM 1237 C C . ILE A 1 161 ? -17.582 -4.591 13.617 1.00 86.81 161 ILE A C 1
ATOM 1239 O O . ILE A 1 161 ? -17.640 -4.729 14.835 1.00 86.81 161 ILE A O 1
ATOM 1243 N N . GLU A 1 162 ? -16.582 -3.944 13.016 1.00 82.62 162 GLU A N 1
ATOM 1244 C CA . GLU A 1 162 ? -15.457 -3.352 13.743 1.00 82.62 162 GLU A CA 1
ATOM 1245 C C . GLU A 1 162 ? -15.925 -2.212 14.657 1.00 82.62 162 GLU A C 1
ATOM 1247 O O . GLU A 1 162 ? -15.506 -2.090 15.808 1.00 82.62 162 GLU A O 1
ATOM 1252 N N . SER A 1 163 ? -16.819 -1.357 14.157 1.00 83.94 163 SER A N 1
ATOM 1253 C CA . SER A 1 163 ? -17.386 -0.280 14.955 1.00 83.94 163 SER A CA 1
ATOM 1254 C C . SER A 1 163 ? -18.707 0.216 14.383 1.00 83.94 163 SER A C 1
ATOM 1256 O O . SER A 1 163 ? -18.838 0.464 13.182 1.00 83.94 163 SER A O 1
ATOM 1258 N N . SER A 1 164 ? -19.663 0.506 15.269 1.00 85.69 164 SER A N 1
ATOM 1259 C CA . SER A 1 164 ? -20.956 1.094 14.899 1.00 85.69 164 SER A CA 1
ATOM 1260 C C . SER A 1 164 ? -20.825 2.435 14.160 1.00 85.69 164 SER A C 1
ATOM 1262 O O . SER A 1 164 ? -21.713 2.796 13.388 1.00 85.69 164 SER A O 1
ATOM 1264 N N . LYS A 1 165 ? -19.694 3.148 14.310 1.00 87.06 165 LYS A N 1
ATOM 1265 C CA . LYS A 1 165 ? -19.393 4.395 13.576 1.00 87.06 165 LYS A CA 1
ATOM 1266 C C . LYS A 1 165 ? -19.252 4.196 12.061 1.00 87.06 165 LYS A C 1
ATOM 1268 O O . LYS A 1 165 ? -19.364 5.171 11.318 1.00 87.06 165 LYS A O 1
ATOM 1273 N N . TYR A 1 166 ? -18.982 2.969 11.613 1.00 88.56 166 TYR A N 1
ATOM 1274 C CA . TYR A 1 166 ? -18.820 2.615 10.202 1.00 88.56 166 TYR A CA 1
ATOM 1275 C C . TYR A 1 166 ? -20.080 1.970 9.602 1.00 88.56 166 TYR A C 1
ATOM 1277 O O . TYR A 1 166 ? -20.077 1.555 8.444 1.00 88.56 166 TYR A O 1
ATOM 1285 N N . ALA A 1 167 ? -21.185 1.917 10.353 1.00 86.44 167 ALA A N 1
ATOM 1286 C CA . ALA A 1 167 ? -22.448 1.386 9.861 1.00 86.44 167 ALA A CA 1
ATOM 1287 C C . ALA A 1 167 ? -23.099 2.295 8.796 1.00 86.44 167 ALA A C 1
ATOM 1289 O O . ALA A 1 167 ? -23.014 3.525 8.832 1.00 86.44 167 ALA A O 1
ATOM 1290 N N . GLY A 1 168 ? -23.797 1.668 7.845 1.00 89.75 168 GLY A N 1
ATOM 1291 C CA . GLY A 1 168 ? -24.471 2.356 6.739 1.00 89.75 168 GLY A CA 1
ATOM 1292 C C . GLY A 1 168 ? -23.526 2.915 5.666 1.00 89.75 168 GLY A C 1
ATOM 1293 O O . GLY A 1 168 ? -22.307 2.791 5.741 1.00 89.75 168 GLY A O 1
ATOM 1294 N N . VAL A 1 169 ? -24.102 3.537 4.635 1.00 88.69 169 VAL A N 1
ATOM 1295 C CA . VAL A 1 169 ? -23.351 4.150 3.521 1.00 88.69 169 VAL A CA 1
ATOM 1296 C C . VAL A 1 169 ? -22.392 5.265 3.981 1.00 88.69 169 VAL A C 1
ATOM 1298 O O . VAL A 1 169 ? -21.222 5.209 3.599 1.00 88.69 169 VAL A O 1
ATOM 1301 N N . PRO A 1 170 ? -22.799 6.247 4.818 1.00 89.00 170 PRO A N 1
ATOM 1302 C CA . PRO A 1 170 ? -21.878 7.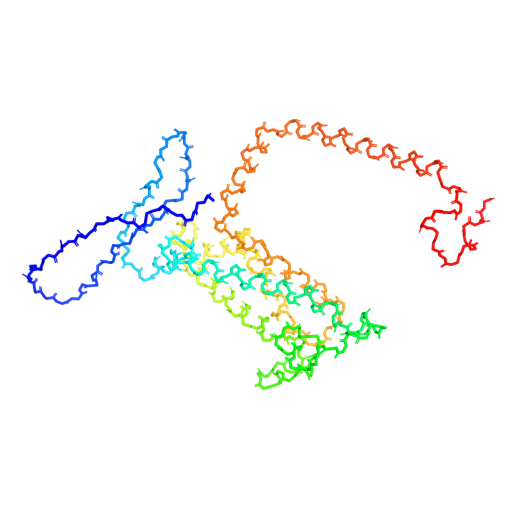303 5.247 1.00 89.00 170 PRO A CA 1
ATOM 1303 C C . PRO A 1 170 ? -20.781 6.783 6.187 1.00 89.00 170 PRO A C 1
ATOM 1305 O O . PRO A 1 170 ? -19.649 7.260 6.126 1.00 89.00 170 PRO A O 1
ATOM 1308 N N . GLY A 1 171 ? -21.082 5.778 7.018 1.00 89.81 171 GLY A N 1
ATOM 1309 C CA . GLY A 1 171 ? -20.094 5.141 7.888 1.00 89.81 171 GLY A CA 1
ATOM 1310 C C . GLY A 1 171 ? -19.022 4.391 7.094 1.00 89.81 171 GLY A C 1
ATOM 1311 O O . GLY A 1 171 ? -17.834 4.545 7.367 1.00 89.81 171 GLY A O 1
ATOM 1312 N N . ARG A 1 172 ? -19.422 3.662 6.046 1.00 90.69 172 ARG A N 1
ATOM 1313 C CA . ARG A 1 172 ? -18.490 2.991 5.126 1.00 90.69 172 ARG A CA 1
ATOM 1314 C C . ARG A 1 172 ? -17.623 3.985 4.359 1.00 90.69 172 ARG A C 1
ATOM 1316 O O . ARG A 1 172 ? -16.431 3.753 4.211 1.00 90.69 172 ARG A O 1
ATOM 1323 N N . LEU A 1 173 ? -18.174 5.123 3.933 1.00 91.38 173 LEU A N 1
ATOM 1324 C CA . LEU A 1 173 ? -17.369 6.171 3.298 1.00 91.38 173 LEU A CA 1
ATOM 1325 C C . LEU A 1 173 ? -16.326 6.747 4.267 1.00 91.38 173 LEU A C 1
ATOM 1327 O O . LEU A 1 173 ? -15.192 6.997 3.876 1.00 91.38 173 LEU A O 1
ATOM 1331 N N . ARG A 1 174 ? -16.677 6.898 5.549 1.00 90.44 174 ARG A N 1
ATOM 1332 C CA . ARG A 1 174 ? -15.719 7.295 6.588 1.00 90.44 174 ARG A CA 1
ATOM 1333 C C . ARG A 1 174 ? -14.613 6.256 6.785 1.00 90.44 174 ARG A C 1
ATOM 1335 O O . ARG A 1 174 ? -13.480 6.651 7.040 1.00 90.44 174 ARG A O 1
ATOM 1342 N N . TYR A 1 175 ? -14.926 4.966 6.653 1.00 89.50 175 TYR A N 1
ATOM 1343 C CA . TYR A 1 175 ? -13.936 3.889 6.721 1.00 89.50 175 TYR A CA 1
ATOM 1344 C C . TYR A 1 175 ? -12.894 3.992 5.599 1.00 89.50 175 TYR A C 1
ATOM 1346 O O . TYR A 1 175 ? -11.707 3.865 5.876 1.00 89.50 175 TYR A O 1
ATOM 1354 N N . VAL A 1 176 ? -13.307 4.326 4.369 1.00 91.06 176 VAL A N 1
ATOM 1355 C CA . VAL A 1 176 ? -12.393 4.500 3.218 1.00 91.06 176 VAL A CA 1
ATOM 1356 C C . VAL A 1 176 ? -11.298 5.541 3.486 1.00 91.06 176 VAL A C 1
ATOM 1358 O O . VAL A 1 176 ? -10.169 5.377 3.040 1.00 91.06 176 VAL A O 1
ATOM 1361 N N . PHE A 1 177 ? -11.608 6.593 4.248 1.00 90.94 177 PHE A N 1
ATOM 1362 C CA . PHE A 1 177 ? -10.657 7.652 4.608 1.00 90.94 177 PHE A CA 1
ATOM 1363 C C . PHE A 1 177 ? -9.855 7.370 5.889 1.00 90.94 177 PHE A C 1
ATOM 1365 O O . PHE A 1 177 ? -9.189 8.266 6.411 1.00 90.94 177 PHE A O 1
ATOM 1372 N N . THR A 1 178 ? -9.912 6.153 6.429 1.00 88.31 178 THR A N 1
ATOM 1373 C CA . THR A 1 178 ? -9.017 5.744 7.521 1.00 88.31 178 THR A CA 1
ATOM 1374 C C . THR A 1 178 ? -7.617 5.467 6.982 1.00 88.31 178 THR A C 1
ATOM 1376 O O . THR A 1 178 ? -7.458 5.083 5.827 1.00 88.31 178 THR A O 1
ATOM 1379 N N . PHE A 1 179 ? -6.590 5.657 7.813 1.00 85.62 179 PHE A N 1
ATOM 1380 C CA . PHE A 1 179 ? -5.193 5.480 7.402 1.00 85.62 179 PHE A CA 1
ATOM 1381 C C . PHE A 1 179 ? -4.934 4.093 6.791 1.00 85.62 179 PHE A C 1
ATOM 1383 O O . PHE A 1 179 ? -4.419 3.999 5.683 1.00 85.62 179 PHE A O 1
ATOM 1390 N N . TYR A 1 180 ? -5.380 3.039 7.471 1.00 82.50 180 TYR A N 1
ATOM 1391 C CA . TYR A 1 180 ? -5.262 1.647 7.032 1.00 82.50 180 TYR A CA 1
ATOM 1392 C C . TYR A 1 180 ? -5.993 1.380 5.706 1.00 82.50 180 TYR A C 1
ATOM 1394 O O . TYR A 1 180 ? -5.406 0.887 4.744 1.00 82.50 180 TYR A O 1
ATOM 1402 N N . SER A 1 181 ? -7.239 1.851 5.577 1.00 88.31 181 SER A N 1
ATOM 1403 C CA . SER A 1 181 ? -7.996 1.729 4.323 1.00 88.31 181 SER A CA 1
ATOM 1404 C C . SER A 1 181 ? -7.356 2.508 3.162 1.00 88.31 181 SER A C 1
ATOM 1406 O O . SER A 1 181 ? -7.354 2.039 2.023 1.00 88.31 181 SER A O 1
ATOM 1408 N N . LEU A 1 182 ? -6.762 3.675 3.434 1.00 89.06 182 LEU A N 1
ATOM 1409 C CA . LEU A 1 182 ? -6.024 4.454 2.438 1.00 89.06 182 LEU A CA 1
ATOM 1410 C C . LEU A 1 182 ? -4.730 3.763 2.008 1.00 89.06 182 LEU A C 1
ATOM 1412 O O . LEU A 1 182 ? -4.392 3.820 0.829 1.00 89.06 182 LEU A O 1
ATOM 1416 N N . VAL A 1 183 ? -4.021 3.106 2.928 1.00 86.69 183 VAL A N 1
ATOM 1417 C CA . VAL A 1 183 ? -2.838 2.295 2.609 1.00 86.69 183 VAL A CA 1
ATOM 1418 C C . VAL A 1 183 ? -3.228 1.137 1.690 1.00 86.69 183 VAL A C 1
ATOM 1420 O O . VAL A 1 183 ? -2.603 0.964 0.642 1.00 86.69 183 VAL A O 1
ATOM 1423 N N . ASP A 1 184 ? -4.298 0.404 2.011 1.00 87.00 184 ASP A N 1
ATOM 1424 C CA . ASP A 1 184 ? -4.817 -0.673 1.160 1.00 87.00 184 ASP A CA 1
ATOM 1425 C C . ASP A 1 184 ? -5.194 -0.167 -0.242 1.00 87.00 184 ASP A C 1
ATOM 1427 O O . ASP A 1 184 ? -4.847 -0.793 -1.253 1.00 87.00 184 ASP A O 1
ATOM 1431 N N . LEU A 1 185 ? -5.839 0.999 -0.323 1.00 88.94 185 LEU A N 1
ATOM 1432 C CA . LEU A 1 185 ? -6.195 1.629 -1.590 1.00 88.94 185 LEU A CA 1
ATOM 1433 C C . LEU A 1 185 ? -4.946 2.056 -2.376 1.00 88.94 185 LEU A C 1
ATOM 1435 O O . LEU A 1 185 ? -4.785 1.672 -3.533 1.00 88.94 185 LEU A O 1
ATOM 1439 N N . ALA A 1 186 ? -4.013 2.775 -1.750 1.00 87.00 186 ALA A N 1
ATOM 1440 C CA . ALA A 1 186 ? -2.758 3.202 -2.375 1.00 87.00 186 ALA A CA 1
ATOM 1441 C C . ALA A 1 186 ? -1.933 2.016 -2.901 1.00 87.00 186 ALA A C 1
ATOM 1443 O O . ALA A 1 186 ? -1.230 2.134 -3.902 1.00 87.00 186 ALA A O 1
ATOM 1444 N N . SER A 1 187 ? -2.061 0.854 -2.260 1.00 84.31 187 SER A N 1
ATOM 1445 C CA . SER A 1 187 ? -1.365 -0.375 -2.629 1.00 84.31 187 SER A CA 1
ATOM 1446 C C . SER A 1 187 ? -1.886 -1.036 -3.923 1.00 84.31 187 SER A C 1
ATOM 1448 O O . SER A 1 187 ? -1.129 -1.744 -4.601 1.00 84.31 187 SER A O 1
ATOM 1450 N N . THR A 1 188 ? -3.156 -0.787 -4.277 1.00 87.56 188 THR A N 1
ATOM 1451 C CA . THR A 1 188 ? -3.871 -1.390 -5.421 1.00 87.56 188 THR A CA 1
ATOM 1452 C C . THR A 1 188 ? -4.097 -0.411 -6.577 1.00 87.56 188 THR A C 1
ATOM 1454 O O . THR A 1 188 ? -4.076 -0.820 -7.737 1.00 87.56 188 THR A O 1
ATOM 1457 N N . VAL A 1 189 ? -4.241 0.887 -6.285 1.00 88.38 189 VAL A N 1
ATOM 1458 C CA . VAL A 1 189 ? -4.497 1.962 -7.262 1.00 88.38 189 VAL A CA 1
ATOM 1459 C C . VAL A 1 189 ? -3.528 1.990 -8.451 1.00 88.38 189 VAL A C 1
ATOM 1461 O O . VAL A 1 189 ? -4.029 2.117 -9.567 1.00 88.38 189 VAL A O 1
ATOM 1464 N N . PRO A 1 190 ? -2.195 1.845 -8.293 1.00 84.19 190 PRO A N 1
ATOM 1465 C CA . PRO A 1 190 ? -1.257 1.986 -9.410 1.00 84.19 190 PRO A CA 1
ATOM 1466 C C . PRO A 1 190 ? -1.593 1.102 -10.610 1.00 84.19 190 PRO A C 1
ATOM 1468 O O . PRO A 1 190 ? -1.565 1.564 -11.741 1.00 84.19 190 PRO A O 1
ATOM 1471 N N . PHE A 1 191 ? -2.002 -0.141 -10.362 1.00 85.44 191 PHE A N 1
ATOM 1472 C CA . PHE A 1 191 ? -2.376 -1.079 -11.419 1.00 85.44 191 PHE A CA 1
ATOM 1473 C C . PHE A 1 191 ? -3.660 -0.689 -12.140 1.00 85.44 191 PHE A C 1
ATOM 1475 O O . PHE A 1 191 ? -3.752 -0.813 -13.357 1.00 85.44 191 PHE A O 1
ATOM 1482 N N . TYR A 1 192 ? -4.659 -0.206 -11.401 1.00 87.19 192 TYR A N 1
ATOM 1483 C CA . TYR A 1 192 ? -5.896 0.266 -12.015 1.00 87.19 192 TYR A CA 1
ATOM 1484 C C . TYR A 1 192 ? -5.670 1.540 -12.824 1.00 87.19 192 TYR A C 1
ATOM 1486 O O . TYR A 1 192 ? -6.307 1.713 -13.858 1.00 87.19 192 TYR A O 1
ATOM 1494 N N . VAL A 1 193 ? -4.756 2.411 -12.389 1.00 84.69 193 VAL A N 1
ATOM 1495 C CA . VAL A 1 193 ? -4.368 3.586 -13.174 1.00 84.69 193 VAL A CA 1
ATOM 1496 C C . VAL A 1 193 ? -3.651 3.152 -14.448 1.00 84.69 193 VAL A C 1
ATOM 1498 O O . VAL A 1 193 ? -4.088 3.553 -15.521 1.00 84.69 193 VAL A O 1
ATOM 1501 N N . ASP A 1 194 ? -2.661 2.258 -14.355 1.00 80.44 194 ASP A N 1
ATOM 1502 C CA . ASP A 1 194 ? -1.952 1.713 -15.522 1.00 80.44 194 ASP A CA 1
ATOM 1503 C C . ASP A 1 194 ? -2.928 1.094 -16.539 1.00 80.44 194 ASP A C 1
ATOM 1505 O O . ASP A 1 194 ? -2.792 1.322 -17.740 1.00 80.44 194 ASP A O 1
ATOM 1509 N N . LEU A 1 195 ? -3.967 0.393 -16.064 1.00 80.75 195 LEU A N 1
ATOM 1510 C CA . LEU A 1 195 ? -5.021 -0.191 -16.900 1.00 80.75 195 LEU A CA 1
ATOM 1511 C C . LEU A 1 195 ? -5.894 0.863 -17.609 1.00 80.75 195 LEU A C 1
ATOM 1513 O O . LEU A 1 195 ? -6.334 0.652 -18.739 1.00 80.75 195 LEU A O 1
ATOM 1517 N N . LEU A 1 196 ? -6.180 1.988 -16.948 1.00 82.81 196 LEU A N 1
ATOM 1518 C CA . LEU A 1 196 ? -7.026 3.061 -17.482 1.00 82.81 196 LEU A CA 1
ATOM 1519 C C . LEU A 1 196 ? -6.255 4.039 -18.377 1.00 82.81 196 LEU A C 1
ATOM 1521 O O . LEU A 1 196 ? -6.874 4.756 -19.166 1.00 82.81 196 LEU A O 1
ATOM 1525 N N . THR A 1 197 ? -4.925 4.084 -18.264 1.00 78.19 197 THR A N 1
ATOM 1526 C CA . THR A 1 197 ? -4.078 5.059 -18.961 1.00 78.19 197 THR A CA 1
ATOM 1527 C C . THR A 1 197 ? -2.946 4.418 -19.779 1.00 78.19 197 THR A C 1
ATOM 1529 O O . THR A 1 197 ? -1.779 4.732 -19.547 1.00 78.19 197 THR A O 1
ATOM 1532 N N . PRO A 1 198 ? -3.251 3.585 -20.796 1.00 66.88 198 PRO A N 1
ATOM 1533 C CA . PRO A 1 198 ? -2.241 2.901 -21.617 1.00 66.88 198 PRO A CA 1
ATOM 1534 C C . PRO A 1 198 ? -1.352 3.830 -22.470 1.00 66.88 198 PRO A C 1
ATOM 1536 O O . PRO A 1 198 ? -0.368 3.378 -23.047 1.00 66.88 198 PRO A O 1
ATOM 1539 N N . HIS A 1 199 ? -1.691 5.120 -22.596 1.00 65.81 199 HIS A N 1
ATOM 1540 C CA . HIS A 1 199 ? -1.017 6.067 -23.502 1.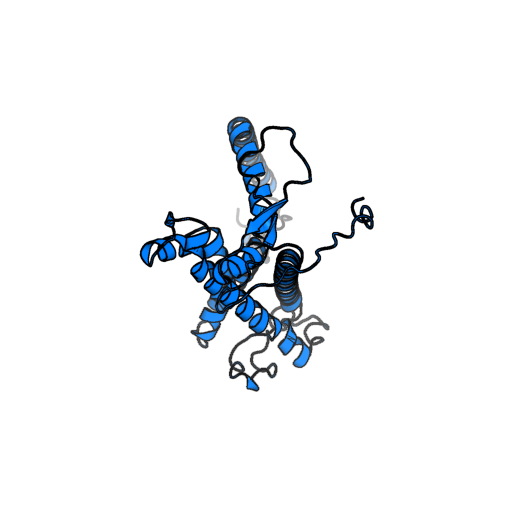00 65.81 199 HIS A CA 1
ATOM 1541 C C . HIS A 1 199 ? -0.447 7.314 -22.807 1.00 65.81 199 HIS A C 1
ATOM 1543 O O . HIS A 1 199 ? -0.059 8.267 -23.484 1.00 65.81 199 HIS A O 1
ATOM 1549 N N . ILE A 1 200 ? -0.436 7.352 -21.472 1.00 63.50 200 ILE A N 1
ATOM 1550 C CA . ILE A 1 200 ? 0.185 8.458 -20.730 1.00 63.50 200 ILE A CA 1
ATOM 1551 C C . ILE A 1 200 ? 1.711 8.284 -20.735 1.00 63.50 200 ILE A C 1
ATOM 1553 O O . ILE A 1 200 ? 2.220 7.171 -20.845 1.00 63.50 200 ILE 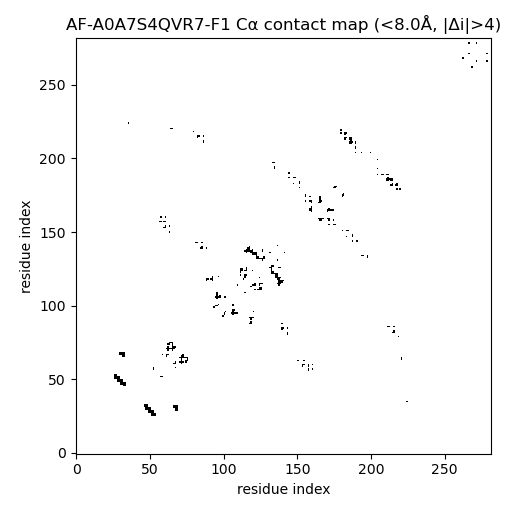A O 1
ATOM 1557 N N . SER A 1 201 ? 2.440 9.401 -20.673 1.00 59.41 201 SER A N 1
ATOM 1558 C CA . SER A 1 201 ? 3.902 9.432 -20.639 1.00 59.41 201 SER A CA 1
ATOM 1559 C C . SER A 1 201 ? 4.476 8.470 -19.589 1.00 59.41 201 SER A C 1
ATOM 1561 O O . SER A 1 201 ? 4.028 8.442 -18.441 1.00 59.41 201 SER A O 1
ATOM 1563 N N . LEU A 1 202 ? 5.508 7.717 -19.992 1.00 59.12 202 LEU A N 1
ATOM 1564 C CA . LEU A 1 202 ? 6.195 6.692 -19.188 1.00 59.12 202 LEU A CA 1
ATOM 1565 C C . LEU A 1 202 ? 6.598 7.190 -17.787 1.00 59.12 202 LEU A C 1
ATOM 1567 O O . LEU A 1 202 ? 6.550 6.429 -16.823 1.00 59.12 202 LEU A O 1
ATOM 1571 N N . GLU A 1 203 ? 6.921 8.478 -17.659 1.00 62.69 203 GLU A N 1
ATOM 1572 C CA . GLU A 1 203 ? 7.337 9.121 -16.407 1.00 62.69 203 GLU A CA 1
ATOM 1573 C C . GLU A 1 203 ? 6.241 9.116 -15.325 1.00 62.69 203 GLU A C 1
ATOM 1575 O O . GLU A 1 203 ? 6.517 8.843 -14.154 1.00 62.69 203 GLU A O 1
ATOM 1580 N N . ALA A 1 204 ? 4.980 9.376 -15.695 1.00 62.38 204 ALA A N 1
ATOM 1581 C CA . ALA A 1 204 ? 3.879 9.420 -14.731 1.00 62.38 204 ALA A CA 1
ATOM 1582 C C . ALA A 1 204 ? 3.528 8.013 -14.224 1.00 62.38 204 ALA A C 1
ATOM 1584 O O . ALA A 1 204 ? 3.341 7.806 -13.025 1.00 62.38 204 ALA A O 1
ATOM 1585 N N . THR A 1 205 ? 3.515 7.030 -15.124 1.00 66.12 205 THR A N 1
ATOM 1586 C CA . THR A 1 205 ? 3.308 5.612 -14.801 1.00 66.12 205 THR A CA 1
ATOM 1587 C C . THR A 1 205 ? 4.428 5.073 -13.904 1.00 66.12 205 THR A C 1
ATOM 1589 O O . THR A 1 205 ? 4.157 4.357 -12.941 1.00 66.12 205 THR A O 1
ATOM 1592 N N . GLN A 1 206 ? 5.685 5.472 -14.123 1.00 70.44 206 GLN A N 1
ATOM 1593 C CA . GLN A 1 206 ? 6.814 5.066 -13.274 1.00 70.44 206 GLN A CA 1
ATOM 1594 C C . GLN A 1 206 ? 6.701 5.570 -11.833 1.00 70.44 206 GLN A C 1
ATOM 1596 O O . GLN A 1 206 ? 6.924 4.797 -10.899 1.00 70.44 206 GLN A O 1
ATOM 1601 N N . PHE A 1 207 ? 6.310 6.832 -11.631 1.00 73.94 207 PHE A N 1
ATOM 1602 C CA . PHE A 1 207 ? 6.095 7.360 -10.283 1.00 73.94 207 PHE A CA 1
ATOM 1603 C C . PHE A 1 207 ? 4.995 6.586 -9.542 1.00 73.94 207 PHE A C 1
ATOM 1605 O O . PHE A 1 207 ? 5.163 6.226 -8.377 1.00 73.94 207 PHE A O 1
ATOM 1612 N N . LEU A 1 208 ? 3.899 6.247 -10.227 1.00 73.94 208 LEU A N 1
ATOM 1613 C CA . LEU A 1 208 ? 2.803 5.475 -9.636 1.00 73.94 208 LEU A CA 1
ATOM 1614 C C . LEU A 1 208 ? 3.237 4.071 -9.198 1.00 73.94 208 LEU A C 1
ATOM 1616 O O . LEU A 1 208 ? 2.737 3.565 -8.192 1.00 73.94 208 LEU A O 1
ATOM 1620 N N . ARG A 1 209 ? 4.215 3.452 -9.872 1.00 74.44 209 ARG A N 1
ATOM 1621 C CA . ARG A 1 209 ? 4.775 2.161 -9.437 1.00 74.44 209 ARG A CA 1
ATOM 1622 C C . ARG A 1 209 ? 5.468 2.238 -8.075 1.00 74.44 209 ARG A C 1
ATOM 1624 O O . ARG A 1 209 ? 5.494 1.230 -7.373 1.00 74.44 209 ARG A O 1
ATOM 1631 N N . MET A 1 210 ? 5.943 3.408 -7.639 1.00 78.38 210 MET A N 1
ATOM 1632 C CA . MET A 1 210 ? 6.515 3.575 -6.293 1.00 78.38 210 MET A CA 1
ATOM 1633 C C . MET A 1 210 ? 5.475 3.361 -5.189 1.00 78.38 210 MET A C 1
ATOM 1635 O O . MET A 1 210 ? 5.809 2.870 -4.113 1.00 78.38 210 MET A O 1
ATOM 1639 N N . PHE A 1 211 ? 4.192 3.628 -5.447 1.00 80.31 211 PHE A N 1
ATOM 1640 C CA . PHE A 1 211 ? 3.133 3.361 -4.471 1.00 80.31 211 PHE A CA 1
ATOM 1641 C C . PHE A 1 211 ? 2.967 1.870 -4.148 1.00 80.31 211 PHE A C 1
ATOM 1643 O O . PHE A 1 211 ? 2.403 1.524 -3.112 1.00 80.31 211 PHE A O 1
ATOM 1650 N N . ARG A 1 212 ? 3.536 0.962 -4.952 1.00 78.69 212 ARG A N 1
ATOM 1651 C CA . ARG A 1 212 ? 3.595 -0.470 -4.623 1.00 78.69 212 ARG A CA 1
ATOM 1652 C C . ARG A 1 212 ? 4.424 -0.733 -3.358 1.00 78.69 212 ARG A C 1
ATOM 1654 O O . ARG A 1 212 ? 4.146 -1.711 -2.669 1.00 78.69 212 ARG A O 1
ATOM 1661 N N . PHE A 1 213 ? 5.355 0.156 -2.984 1.00 80.56 213 PHE A N 1
ATOM 1662 C CA . PHE A 1 213 ? 6.055 0.088 -1.694 1.00 80.56 213 PHE A CA 1
ATOM 1663 C C . PHE A 1 213 ? 5.120 0.296 -0.501 1.00 80.56 213 PHE A C 1
ATOM 1665 O O . PHE A 1 213 ? 5.350 -0.291 0.556 1.00 80.56 213 PHE A O 1
ATOM 1672 N N . PHE A 1 214 ? 4.019 1.039 -0.664 1.00 80.81 214 PHE A N 1
ATOM 1673 C CA . PHE A 1 214 ? 3.023 1.181 0.399 1.00 80.81 214 PHE A CA 1
ATOM 1674 C C . PHE A 1 214 ? 2.332 -0.142 0.749 1.00 80.81 214 PHE A C 1
ATOM 1676 O O . PHE A 1 214 ? 1.847 -0.268 1.868 1.00 80.81 214 PHE A O 1
ATOM 1683 N N . ARG A 1 215 ? 2.383 -1.175 -0.115 1.00 79.50 215 ARG A N 1
ATOM 1684 C CA . ARG A 1 215 ? 1.961 -2.546 0.250 1.00 79.50 215 ARG A CA 1
ATOM 1685 C C . ARG A 1 215 ? 2.692 -3.058 1.499 1.00 79.50 215 ARG A C 1
ATOM 1687 O O . ARG A 1 215 ? 2.124 -3.861 2.225 1.00 79.50 215 ARG A O 1
ATOM 1694 N N . MET A 1 216 ? 3.918 -2.597 1.783 1.00 79.06 216 MET A N 1
ATOM 1695 C CA . MET A 1 216 ? 4.651 -2.959 3.007 1.00 79.06 216 MET A CA 1
ATOM 1696 C C . MET A 1 216 ? 3.954 -2.459 4.281 1.00 79.06 216 MET A C 1
ATOM 1698 O O . MET A 1 216 ? 4.057 -3.099 5.325 1.00 79.06 216 MET A O 1
ATOM 1702 N N . LEU A 1 217 ? 3.228 -1.342 4.200 1.00 76.38 217 LEU A N 1
ATOM 1703 C CA . LEU A 1 217 ? 2.524 -0.750 5.338 1.00 76.38 217 LEU A CA 1
ATOM 1704 C C . LEU A 1 217 ? 1.239 -1.512 5.705 1.00 76.38 217 LEU A C 1
ATOM 1706 O O . LEU A 1 217 ? 0.700 -1.298 6.784 1.00 76.38 217 LEU A O 1
ATOM 1710 N N . ARG A 1 218 ? 0.785 -2.442 4.854 1.00 71.12 218 ARG A N 1
ATOM 1711 C CA . ARG A 1 218 ? -0.413 -3.277 5.050 1.00 71.12 218 ARG A CA 1
ATOM 1712 C C . ARG A 1 218 ? -0.240 -4.405 6.075 1.00 71.12 218 ARG A C 1
ATOM 1714 O O . ARG A 1 218 ? -1.130 -5.226 6.261 1.00 71.12 218 ARG A O 1
ATOM 1721 N N . VAL A 1 219 ? 0.900 -4.540 6.742 1.00 67.19 219 VAL A N 1
ATOM 1722 C CA . VAL A 1 219 ? 1.082 -5.603 7.747 1.00 67.19 219 VAL A CA 1
ATOM 1723 C C . VAL A 1 219 ? 0.297 -5.236 9.024 1.00 67.19 219 VAL A C 1
ATOM 1725 O O . VAL A 1 219 ? 0.852 -4.981 10.076 1.00 67.19 219 VAL A O 1
ATOM 1728 N N . GLU A 1 220 ? -1.026 -5.144 8.944 1.00 60.94 220 GLU A N 1
ATOM 1729 C CA . GLU A 1 220 ? -1.837 -4.399 9.913 1.00 60.94 220 GLU A CA 1
ATOM 1730 C C . GLU A 1 220 ? -1.864 -5.061 11.294 1.00 60.94 220 GLU A C 1
ATOM 1732 O O . GLU A 1 220 ? -1.589 -4.409 12.298 1.00 60.94 220 GLU A O 1
ATOM 1737 N N . GLY A 1 221 ? -2.045 -6.384 11.357 1.00 57.62 221 GLY A N 1
ATOM 1738 C CA . GLY A 1 221 ? -2.286 -7.085 12.626 1.00 57.62 221 GLY A CA 1
ATOM 1739 C C . GLY A 1 221 ? -1.137 -7.039 13.645 1.00 57.62 221 GLY A C 1
ATOM 1740 O O . GLY A 1 221 ? -1.366 -7.187 14.842 1.00 57.62 221 GLY A O 1
ATOM 1741 N N . ARG A 1 222 ? 0.112 -6.817 13.209 1.00 56.91 222 ARG A N 1
ATOM 1742 C CA . ARG A 1 222 ? 1.272 -6.676 14.118 1.00 56.91 222 ARG A CA 1
ATOM 1743 C C . ARG A 1 222 ? 1.710 -5.237 14.318 1.00 56.91 222 ARG A C 1
ATOM 1745 O O . ARG A 1 222 ? 2.366 -4.926 15.318 1.00 56.91 222 ARG A O 1
ATOM 1752 N N . PHE A 1 223 ? 1.392 -4.378 13.358 1.00 63.19 223 PHE A N 1
ATOM 1753 C CA . PHE A 1 223 ? 1.755 -2.979 13.439 1.00 63.19 223 PHE A CA 1
ATOM 1754 C C . PHE A 1 223 ? 0.838 -2.234 14.394 1.00 63.19 223 PHE A C 1
ATOM 17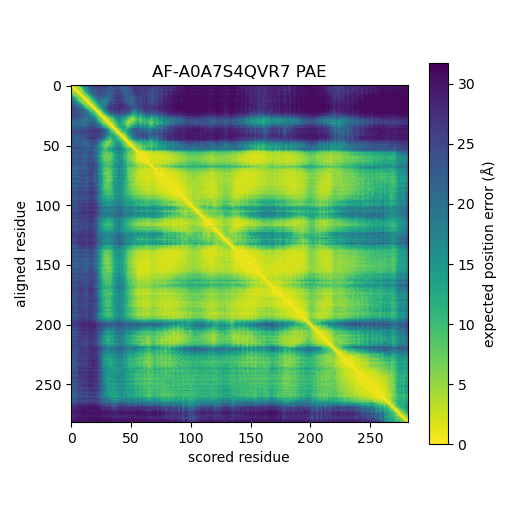56 O O . PHE A 1 223 ? 1.358 -1.371 15.077 1.00 63.19 223 PHE A O 1
ATOM 1763 N N . GLU A 1 224 ? -0.436 -2.603 14.564 1.00 65.75 224 GLU A N 1
ATOM 1764 C CA . GLU A 1 224 ? -1.297 -1.916 15.540 1.00 65.75 224 GLU A CA 1
ATOM 1765 C C . GLU A 1 224 ? -0.708 -1.925 16.958 1.00 65.75 224 GLU A C 1
ATOM 1767 O O . GLU A 1 224 ? -0.485 -0.858 17.523 1.00 65.75 224 GLU A O 1
ATOM 1772 N N . LEU A 1 225 ? -0.343 -3.099 17.492 1.00 66.44 225 LEU A N 1
ATOM 1773 C CA . LEU A 1 225 ? 0.293 -3.204 18.816 1.00 66.44 225 LEU A CA 1
ATOM 1774 C C . LEU A 1 225 ? 1.627 -2.445 18.876 1.00 66.44 225 LEU A C 1
ATOM 1776 O O . LEU A 1 225 ? 1.965 -1.810 19.871 1.00 66.44 225 LEU A O 1
ATOM 1780 N N . THR A 1 226 ? 2.412 -2.523 17.805 1.00 73.94 226 THR A N 1
ATOM 1781 C CA . THR A 1 226 ? 3.723 -1.871 17.748 1.00 73.94 226 THR A CA 1
ATOM 1782 C C . THR A 1 226 ? 3.572 -0.347 17.708 1.00 73.94 226 THR A C 1
ATOM 1784 O O . THR A 1 226 ? 4.286 0.362 18.410 1.00 73.94 226 THR A O 1
ATOM 1787 N N . LEU A 1 227 ? 2.618 0.163 16.930 1.00 75.44 227 LEU A N 1
ATOM 1788 C CA . LEU A 1 227 ? 2.310 1.581 16.783 1.00 75.44 227 LEU A CA 1
ATOM 1789 C C . LEU A 1 227 ? 1.705 2.156 18.061 1.00 75.44 227 LEU A C 1
ATOM 1791 O O . LEU A 1 227 ? 2.061 3.272 18.415 1.00 75.44 227 LEU A O 1
ATOM 1795 N N . THR A 1 228 ? 0.876 1.404 18.792 1.00 78.31 228 THR A N 1
ATOM 1796 C CA . THR A 1 228 ? 0.383 1.852 20.104 1.00 78.31 228 THR A CA 1
ATOM 1797 C C . THR A 1 228 ? 1.512 1.977 21.121 1.00 78.31 228 THR A C 1
ATOM 1799 O O . THR A 1 228 ? 1.552 2.955 21.858 1.00 78.31 228 THR A O 1
ATOM 1802 N N . LEU A 1 229 ? 2.471 1.041 21.123 1.00 83.56 229 LEU A N 1
ATOM 1803 C CA . LEU A 1 229 ? 3.662 1.141 21.975 1.00 83.56 229 LEU A CA 1
ATOM 1804 C C . LEU A 1 229 ? 4.539 2.334 21.574 1.00 83.56 229 LEU A C 1
ATOM 1806 O O . LEU A 1 229 ? 5.051 3.048 22.432 1.00 83.56 229 LEU A O 1
ATOM 1810 N N . PHE A 1 230 ? 4.705 2.573 20.270 1.00 84.06 230 PHE A N 1
ATOM 1811 C CA . PHE A 1 230 ? 5.411 3.758 19.785 1.00 84.06 230 PHE A CA 1
ATOM 1812 C C . PHE A 1 230 ? 4.706 5.056 20.186 1.00 84.06 230 PHE A C 1
ATOM 1814 O O . PHE A 1 230 ? 5.392 6.001 20.565 1.00 84.06 230 PHE A O 1
ATOM 1821 N N . ASP A 1 231 ? 3.375 5.110 20.118 1.00 86.25 231 ASP A N 1
ATOM 1822 C CA . ASP A 1 231 ? 2.587 6.293 20.480 1.00 86.25 231 ASP A CA 1
ATOM 1823 C C . ASP A 1 231 ? 2.662 6.585 21.984 1.00 86.25 231 ASP A C 1
ATOM 1825 O O . ASP A 1 231 ? 2.864 7.729 22.389 1.00 86.25 231 ASP A O 1
ATOM 1829 N N . GLU A 1 232 ? 2.616 5.542 22.816 1.00 89.12 232 GLU A N 1
ATOM 1830 C CA . GLU A 1 232 ? 2.807 5.646 24.264 1.00 89.12 232 GLU A CA 1
ATOM 1831 C C . GLU A 1 232 ? 4.199 6.200 24.603 1.00 89.12 232 GLU A C 1
ATOM 1833 O O . GLU A 1 232 ? 4.323 7.244 25.249 1.00 89.12 232 GLU A O 1
ATOM 1838 N N . VAL A 1 233 ? 5.258 5.580 24.067 1.00 91.19 233 VAL A N 1
ATOM 1839 C CA . VAL A 1 233 ? 6.643 6.037 24.267 1.00 91.19 233 VAL A CA 1
ATOM 1840 C C . VAL A 1 233 ? 6.843 7.459 23.739 1.00 91.19 233 VAL A C 1
ATOM 1842 O O . VAL A 1 233 ? 7.533 8.269 24.366 1.00 91.19 233 VAL A O 1
ATOM 1845 N N . TYR A 1 234 ? 6.249 7.788 22.592 1.00 92.06 234 TYR A N 1
ATOM 1846 C CA . TYR A 1 234 ? 6.331 9.121 22.010 1.00 92.06 234 TYR A CA 1
ATOM 1847 C C . TYR A 1 234 ? 5.643 10.161 22.896 1.00 92.06 234 TYR A C 1
ATOM 1849 O O . TYR A 1 234 ? 6.238 11.200 23.181 1.00 92.06 234 TYR A O 1
ATOM 1857 N N . SER A 1 235 ? 4.426 9.889 23.370 1.00 92.69 235 SER A N 1
ATOM 1858 C CA . SER A 1 235 ? 3.687 10.792 24.255 1.00 92.69 235 SER A CA 1
ATOM 1859 C C . SER A 1 235 ? 4.454 11.070 25.551 1.00 92.69 235 SER A C 1
ATOM 1861 O O . SER A 1 235 ? 4.544 12.233 25.968 1.00 92.69 235 SER A O 1
ATOM 1863 N N . ASP A 1 236 ? 5.074 10.036 26.123 1.00 93.81 236 ASP A N 1
ATOM 1864 C CA . ASP A 1 236 ? 5.856 10.130 27.355 1.00 93.81 236 ASP A CA 1
ATOM 1865 C C . ASP A 1 236 ? 7.172 10.896 27.169 1.00 93.81 236 ASP A C 1
ATOM 1867 O O . ASP A 1 236 ? 7.561 11.698 28.021 1.00 93.81 236 ASP A O 1
ATOM 1871 N N . GLN A 1 237 ? 7.869 10.685 26.047 1.00 94.25 237 GLN A N 1
ATOM 1872 C CA . GLN A 1 237 ? 9.226 11.204 25.828 1.00 94.25 237 GLN A CA 1
ATOM 1873 C C . GLN A 1 237 ? 9.306 12.386 24.847 1.00 94.25 237 GLN A C 1
ATOM 1875 O O . GLN A 1 237 ? 10.407 12.857 24.545 1.00 94.25 237 GLN A O 1
ATOM 1880 N N . LYS A 1 238 ? 8.177 12.933 24.374 1.00 93.62 238 LYS A N 1
ATOM 1881 C CA . LYS A 1 238 ? 8.144 14.013 23.363 1.00 93.62 238 LYS A CA 1
ATOM 1882 C C . LYS A 1 238 ? 8.987 15.241 23.710 1.00 93.62 238 LYS A C 1
ATOM 1884 O O . LYS A 1 238 ? 9.567 15.853 22.817 1.00 93.62 238 LYS A O 1
ATOM 1889 N N . ASN A 1 239 ? 9.094 15.599 24.991 1.00 95.25 239 ASN A N 1
ATOM 1890 C CA . ASN A 1 239 ? 9.888 16.754 25.427 1.00 95.25 239 ASN A CA 1
ATOM 1891 C C . ASN A 1 239 ? 11.395 16.508 25.231 1.00 95.25 239 ASN A C 1
ATOM 1893 O O . ASN A 1 239 ? 12.121 17.370 24.730 1.00 95.25 239 ASN A O 1
ATOM 1897 N N . ILE A 1 240 ? 11.866 15.309 25.580 1.00 96.00 240 ILE A N 1
ATOM 1898 C CA . ILE A 1 240 ? 13.269 14.910 25.416 1.00 96.00 240 ILE A CA 1
ATOM 1899 C C . ILE A 1 240 ? 13.583 14.729 23.930 1.00 96.00 240 ILE A C 1
ATOM 1901 O O . ILE A 1 240 ? 14.577 15.264 23.446 1.00 96.00 240 ILE A O 1
ATOM 1905 N N . LEU A 1 241 ? 12.697 14.072 23.178 1.00 94.06 241 LEU A N 1
ATOM 1906 C CA . LEU A 1 241 ? 12.857 13.915 21.735 1.00 94.06 241 LEU A CA 1
ATOM 1907 C C . LEU A 1 241 ? 12.889 15.270 21.012 1.00 94.06 241 LEU A C 1
ATOM 1909 O O . LEU A 1 241 ? 13.732 15.479 20.145 1.00 94.06 241 LEU A O 1
ATOM 1913 N N . GLY A 1 242 ? 12.033 16.217 21.406 1.00 95.94 242 GLY A N 1
ATOM 1914 C CA . GLY A 1 242 ? 11.994 17.564 20.834 1.00 95.94 242 GLY A CA 1
ATOM 1915 C C . GLY A 1 242 ? 13.280 18.357 21.081 1.00 95.94 242 GLY A C 1
ATOM 1916 O O . GLY A 1 242 ? 13.810 18.985 20.166 1.00 95.94 242 GLY A O 1
ATOM 1917 N N . THR A 1 243 ? 13.824 18.292 22.299 1.00 96.25 243 THR A N 1
ATOM 1918 C CA . THR A 1 243 ? 15.106 18.945 22.630 1.00 96.25 243 THR A CA 1
ATOM 1919 C C . THR A 1 243 ? 16.293 18.300 21.915 1.00 96.25 243 THR A C 1
ATOM 1921 O O . THR A 1 243 ? 17.130 19.018 21.365 1.00 96.25 243 THR A O 1
ATOM 1924 N N . ALA A 1 244 ? 16.340 16.968 21.839 1.00 96.88 244 ALA A N 1
ATOM 1925 C CA . ALA A 1 244 ? 17.354 16.241 21.079 1.00 96.88 244 ALA A CA 1
ATOM 1926 C C . ALA A 1 244 ? 17.287 16.564 19.578 1.00 96.88 244 ALA A C 1
ATOM 1928 O O . ALA A 1 244 ? 18.321 16.819 18.962 1.00 96.88 244 ALA A O 1
ATOM 1929 N N . LEU A 1 245 ? 16.082 16.622 19.002 1.00 96.94 245 LEU A N 1
ATOM 1930 C CA . LEU A 1 245 ? 15.869 17.001 17.606 1.00 96.94 245 LEU A CA 1
ATOM 1931 C C . LEU A 1 245 ? 16.331 18.439 17.347 1.00 96.94 245 LEU A C 1
ATOM 1933 O O . LEU A 1 245 ? 17.025 18.689 16.367 1.00 96.94 245 LEU A O 1
ATOM 1937 N N . PHE A 1 246 ? 16.016 19.379 18.242 1.00 97.69 246 PHE A N 1
ATOM 1938 C CA . PHE A 1 246 ? 16.459 20.768 18.117 1.00 97.69 246 PHE A CA 1
ATOM 1939 C C . PHE A 1 246 ? 17.990 20.889 18.128 1.00 97.69 246 PHE A C 1
ATOM 1941 O O . PHE A 1 246 ? 18.571 21.529 17.248 1.00 97.69 246 PHE A O 1
ATOM 1948 N N . ILE A 1 247 ? 18.660 20.237 19.083 1.00 97.88 247 ILE A N 1
ATOM 1949 C CA . ILE A 1 247 ? 20.129 20.227 19.167 1.00 97.88 247 ILE A CA 1
ATOM 1950 C C . ILE A 1 247 ? 20.734 19.529 17.941 1.00 97.88 247 ILE A C 1
ATOM 1952 O O . ILE A 1 247 ? 21.695 20.031 17.357 1.00 97.88 247 ILE A O 1
ATOM 1956 N N . GLY A 1 248 ? 20.153 18.408 17.510 1.00 97.69 248 GLY A N 1
ATOM 1957 C CA . GLY A 1 248 ? 20.589 17.659 16.334 1.00 97.69 248 GLY A CA 1
ATOM 1958 C C . GLY A 1 248 ? 20.494 18.484 15.052 1.00 97.69 248 GLY A C 1
ATOM 1959 O O . GLY A 1 248 ? 21.487 18.628 14.346 1.00 97.69 248 GLY A O 1
ATOM 1960 N N . CYS A 1 249 ? 19.339 19.093 14.780 1.00 97.56 249 CYS A N 1
ATOM 1961 C CA . CYS A 1 249 ? 19.128 19.928 13.598 1.00 97.56 249 CYS A CA 1
ATOM 1962 C C . CYS A 1 249 ? 20.013 21.180 13.601 1.00 97.56 249 CYS A C 1
ATOM 1964 O O . CYS A 1 249 ? 20.603 21.511 12.577 1.00 97.56 249 CYS A O 1
ATOM 1966 N N . THR A 1 250 ? 20.146 21.872 14.736 1.00 97.62 250 THR A N 1
ATOM 1967 C CA . THR A 1 250 ? 21.007 23.067 14.825 1.00 97.62 250 THR A CA 1
ATOM 1968 C C . THR A 1 250 ? 22.480 22.720 14.625 1.00 97.62 250 THR A C 1
ATOM 1970 O O . THR A 1 250 ? 23.165 23.396 13.856 1.00 97.62 250 THR A O 1
ATOM 1973 N N . THR A 1 251 ? 22.954 21.627 15.231 1.00 97.69 251 THR A N 1
ATOM 1974 C CA . THR A 1 251 ? 24.323 21.124 15.038 1.00 97.69 251 THR A CA 1
ATOM 1975 C C . THR A 1 251 ? 24.551 20.689 13.594 1.00 97.69 251 THR A C 1
ATOM 1977 O O . THR A 1 251 ? 25.558 21.065 12.999 1.00 97.69 251 THR A O 1
ATOM 1980 N N . TRP A 1 252 ? 23.602 19.956 13.004 1.00 97.62 252 TRP A N 1
ATOM 1981 C CA . TRP A 1 252 ? 23.658 19.533 11.605 1.00 97.62 252 TRP A CA 1
ATOM 1982 C C . TRP A 1 252 ? 23.789 20.733 10.665 1.00 97.62 252 TRP A C 1
ATOM 1984 O O . TRP A 1 252 ? 24.712 20.781 9.857 1.00 97.62 252 TRP A O 1
ATOM 1994 N N . CYS A 1 253 ? 22.919 21.737 10.807 1.00 97.12 253 CYS A N 1
ATOM 1995 C CA . CYS A 1 253 ? 22.963 22.947 9.989 1.00 97.12 253 CYS A CA 1
ATOM 1996 C C . CYS A 1 253 ? 24.275 23.723 10.173 1.00 97.12 253 CYS A C 1
ATOM 1998 O O . CYS A 1 253 ? 24.849 24.196 9.190 1.00 97.12 253 CYS A O 1
ATOM 2000 N N . ALA A 1 254 ? 24.775 23.841 11.407 1.00 97.19 254 ALA A N 1
ATOM 2001 C CA . ALA A 1 254 ? 26.029 24.532 11.692 1.00 97.19 254 ALA A CA 1
ATOM 2002 C C . ALA A 1 254 ? 27.233 23.814 11.061 1.00 97.19 254 ALA A C 1
ATOM 2004 O O . ALA A 1 254 ? 28.022 24.444 10.359 1.00 97.19 254 ALA A O 1
ATOM 2005 N N . VAL A 1 255 ? 27.352 22.496 11.256 1.00 95.94 255 VAL A N 1
ATOM 2006 C CA . VAL A 1 255 ? 28.450 21.693 10.698 1.00 95.94 255 VAL A CA 1
ATOM 2007 C C . VAL A 1 255 ? 28.377 21.649 9.175 1.00 95.94 255 VAL A C 1
ATOM 2009 O O . VAL A 1 255 ? 29.397 21.865 8.531 1.00 95.94 255 VAL A O 1
ATOM 2012 N N . ALA A 1 256 ? 27.192 21.457 8.587 1.00 94.88 256 ALA A N 1
ATOM 2013 C CA . ALA A 1 256 ? 27.011 21.502 7.136 1.00 94.88 256 ALA A CA 1
ATOM 2014 C C . ALA A 1 256 ? 27.444 22.859 6.549 1.00 94.88 256 ALA A C 1
ATOM 2016 O O . ALA A 1 256 ? 28.143 22.902 5.538 1.00 94.88 256 ALA A O 1
ATOM 2017 N N . SER A 1 257 ? 27.102 23.966 7.221 1.00 94.75 257 SER A N 1
ATOM 2018 C CA . SER A 1 257 ? 27.510 25.317 6.806 1.00 94.75 257 SER A CA 1
ATOM 2019 C C . SER A 1 257 ? 29.021 25.528 6.918 1.00 94.75 257 SER A C 1
ATOM 2021 O O . SER A 1 257 ? 29.634 26.096 6.016 1.00 94.75 257 SER A O 1
ATOM 2023 N N . LEU A 1 258 ? 29.641 25.069 8.010 1.00 93.62 258 LEU A N 1
ATOM 2024 C CA . LEU A 1 258 ? 31.089 25.166 8.208 1.00 93.62 258 LEU A CA 1
ATOM 2025 C C . LEU A 1 258 ? 31.856 24.312 7.201 1.00 93.62 258 LEU A C 1
ATOM 2027 O O . LEU A 1 258 ? 32.840 24.786 6.641 1.00 93.62 258 LEU A O 1
ATOM 2031 N N . TYR A 1 259 ? 31.387 23.091 6.944 1.00 91.56 259 TYR A N 1
ATOM 2032 C CA . TYR A 1 259 ? 31.967 22.201 5.945 1.00 91.56 259 TYR A CA 1
ATOM 2033 C C . TYR A 1 259 ? 31.914 22.840 4.556 1.00 91.56 259 TYR A C 1
ATOM 2035 O O . TYR A 1 259 ? 32.934 22.922 3.878 1.00 91.56 259 TYR A O 1
ATOM 2043 N N . TYR A 1 260 ? 30.760 23.405 4.182 1.00 86.94 260 TYR A N 1
ATOM 2044 C CA . TYR A 1 260 ? 30.630 24.176 2.949 1.00 86.94 260 TYR A CA 1
ATOM 2045 C C . TYR A 1 260 ? 31.607 25.360 2.904 1.00 86.94 260 TYR A C 1
ATOM 2047 O O . TYR A 1 260 ? 32.312 25.536 1.919 1.00 86.94 260 TYR A O 1
ATOM 2055 N N . LEU A 1 261 ? 31.714 26.168 3.964 1.00 88.12 261 LEU A N 1
ATOM 2056 C CA . LEU A 1 261 ? 32.636 27.312 3.977 1.00 88.12 261 LEU A CA 1
ATOM 2057 C C . LEU A 1 261 ? 34.115 26.910 3.898 1.00 88.12 261 LEU A C 1
ATOM 2059 O O . LEU A 1 261 ? 34.891 27.640 3.277 1.00 88.12 261 LEU A O 1
ATOM 2063 N N . ALA A 1 262 ? 34.493 25.793 4.521 1.00 88.25 262 ALA A N 1
ATOM 2064 C CA . ALA A 1 262 ? 35.856 25.274 4.512 1.00 88.25 262 ALA A CA 1
ATOM 2065 C C . ALA A 1 262 ? 36.248 24.718 3.136 1.00 88.25 262 ALA A C 1
ATOM 2067 O O . ALA A 1 262 ? 37.346 24.991 2.660 1.00 88.25 262 ALA A O 1
ATOM 2068 N N . GLU A 1 263 ? 35.336 23.994 2.485 1.00 84.25 263 GLU A N 1
ATOM 2069 C CA . GLU A 1 263 ? 35.643 23.212 1.284 1.00 84.25 263 GLU A CA 1
ATOM 2070 C C . GLU A 1 263 ? 35.122 23.829 -0.020 1.00 84.25 263 GLU A C 1
ATOM 2072 O O . GLU A 1 2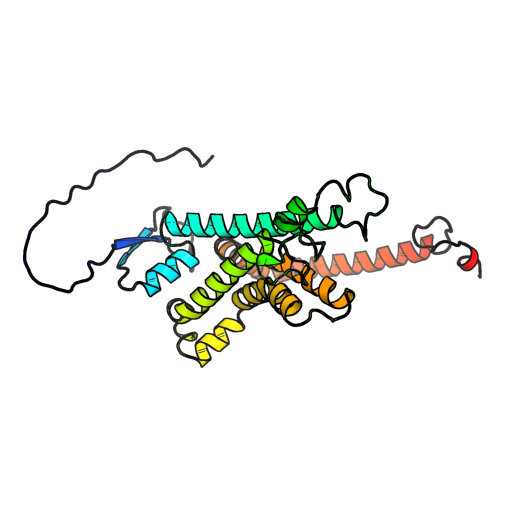63 ? 35.527 23.381 -1.082 1.00 84.25 263 GLU A O 1
ATOM 2077 N N . ARG A 1 264 ? 34.316 24.904 -0.003 1.00 79.25 264 ARG A N 1
ATOM 2078 C CA . ARG A 1 264 ? 33.731 25.513 -1.228 1.00 79.25 264 ARG A CA 1
ATOM 2079 C C . ARG A 1 264 ? 34.725 25.930 -2.324 1.00 79.25 264 ARG A C 1
ATOM 2081 O O . ARG A 1 264 ? 34.287 26.292 -3.406 1.00 79.25 264 ARG A O 1
ATOM 2088 N N . ARG A 1 265 ? 36.031 25.981 -2.036 1.00 73.44 265 ARG A N 1
ATOM 2089 C CA . ARG A 1 265 ? 37.102 26.308 -3.001 1.00 73.44 265 ARG A CA 1
ATOM 2090 C C . ARG A 1 265 ? 37.999 25.115 -3.342 1.00 73.44 265 ARG A C 1
ATOM 2092 O O . ARG A 1 265 ? 39.002 25.288 -4.024 1.00 73.44 265 ARG A O 1
ATOM 2099 N N . ASN A 1 266 ? 37.702 23.930 -2.822 1.00 73.56 266 ASN A N 1
ATOM 2100 C CA . ASN A 1 266 ? 38.449 22.725 -3.137 1.00 73.56 266 ASN A CA 1
ATOM 2101 C C . ASN A 1 266 ? 37.901 22.141 -4.441 1.00 73.56 266 ASN A C 1
ATOM 2103 O O . ASN A 1 266 ? 36.713 21.880 -4.553 1.00 73.56 266 ASN A O 1
ATOM 2107 N N . THR A 1 267 ? 38.748 21.927 -5.439 1.00 69.12 267 THR A N 1
ATOM 2108 C CA . THR A 1 267 ? 38.332 21.389 -6.744 1.00 69.12 267 THR A CA 1
ATOM 2109 C C . THR A 1 267 ? 38.168 19.865 -6.743 1.00 69.12 267 THR A C 1
ATOM 2111 O O . THR A 1 267 ? 37.659 19.303 -7.705 1.00 69.12 267 THR A O 1
ATOM 2114 N N . ASN A 1 268 ? 38.538 19.181 -5.652 1.00 70.25 268 ASN A N 1
ATOM 2115 C CA . ASN A 1 268 ? 38.424 17.723 -5.512 1.00 70.25 268 ASN A CA 1
ATOM 2116 C C . ASN A 1 268 ? 37.102 17.255 -4.865 1.00 70.25 268 ASN A C 1
ATOM 2118 O O . ASN A 1 268 ? 37.007 16.104 -4.432 1.00 70.25 268 ASN A O 1
ATOM 2122 N N . MET A 1 269 ? 36.087 18.118 -4.735 1.00 65.38 269 MET A N 1
ATOM 2123 C CA . MET A 1 269 ? 34.789 17.717 -4.169 1.00 65.38 269 MET A CA 1
ATOM 2124 C C . MET A 1 269 ? 33.907 17.009 -5.202 1.00 65.38 269 MET A C 1
ATOM 2126 O O . MET A 1 269 ? 33.805 17.426 -6.350 1.00 65.38 269 MET A O 1
ATOM 2130 N N . ILE A 1 270 ? 33.171 15.999 -4.729 1.00 59.56 270 ILE A N 1
ATOM 2131 C CA . ILE A 1 270 ? 32.222 15.151 -5.481 1.00 59.56 270 ILE A CA 1
ATOM 2132 C C . ILE A 1 270 ? 31.107 15.948 -6.204 1.00 59.56 270 ILE A C 1
ATOM 2134 O O . ILE A 1 270 ? 30.428 15.401 -7.066 1.00 59.56 270 ILE A O 1
ATOM 2138 N N . TYR A 1 271 ? 30.911 17.230 -5.879 1.00 58.62 271 TYR A N 1
ATOM 2139 C CA . TYR A 1 271 ? 29.805 18.053 -6.381 1.00 58.62 271 TYR A CA 1
ATOM 2140 C C . TYR A 1 271 ? 30.152 19.008 -7.534 1.00 58.62 271 TYR A C 1
ATOM 2142 O O . TYR A 1 271 ? 29.255 19.740 -7.943 1.00 58.62 271 TYR A O 1
ATOM 2150 N N . CYS A 1 272 ? 31.378 19.033 -8.079 1.00 54.69 272 CYS A N 1
ATOM 2151 C CA . CYS A 1 272 ? 31.564 19.669 -9.393 1.00 54.69 272 CYS A CA 1
ATOM 2152 C C . CYS A 1 272 ? 30.980 18.712 -10.450 1.00 54.69 272 CYS A C 1
ATOM 2154 O O . CYS A 1 272 ? 31.510 17.609 -10.608 1.00 54.69 272 CYS A O 1
ATOM 2156 N N . PRO A 1 273 ? 29.883 19.069 -11.148 1.00 52.56 273 PRO A N 1
ATOM 2157 C CA . PRO A 1 273 ? 29.504 18.337 -12.344 1.00 52.56 273 PRO A CA 1
ATOM 2158 C C . PRO A 1 273 ? 30.640 18.499 -13.357 1.00 52.56 273 PRO A C 1
ATOM 2160 O O . PRO A 1 273 ? 31.030 19.613 -13.691 1.00 52.56 273 PRO A O 1
ATOM 2163 N N . ASP A 1 274 ? 31.208 17.385 -13.805 1.00 48.28 274 ASP A N 1
ATOM 2164 C CA . ASP A 1 274 ? 32.157 17.387 -14.917 1.00 48.28 274 ASP A CA 1
ATOM 2165 C C . ASP A 1 274 ? 31.401 17.861 -16.184 1.00 48.28 274 ASP A C 1
ATOM 2167 O O . ASP A 1 274 ? 30.290 17.372 -16.430 1.00 48.28 274 ASP A O 1
ATOM 2171 N N . PRO A 1 275 ? 31.928 18.816 -16.979 1.00 56.53 275 PRO A N 1
ATOM 2172 C CA . PRO A 1 275 ? 33.317 19.253 -17.027 1.00 56.53 275 PRO A CA 1
ATOM 2173 C C . PRO A 1 275 ? 33.684 20.328 -15.994 1.00 56.53 275 PRO A C 1
ATOM 2175 O O . PRO A 1 275 ? 33.016 21.349 -15.860 1.00 56.53 275 PRO A O 1
ATOM 2178 N N . ALA A 1 276 ? 34.832 20.131 -15.341 1.00 56.22 276 ALA A N 1
ATOM 2179 C CA . ALA A 1 276 ? 35.457 21.015 -14.346 1.00 56.22 276 ALA A CA 1
ATOM 2180 C C . ALA A 1 276 ? 35.739 22.479 -14.782 1.00 56.22 276 ALA A C 1
ATOM 2182 O O . ALA A 1 276 ? 36.323 23.236 -14.010 1.00 56.22 276 ALA A O 1
ATOM 2183 N N . SER A 1 277 ? 35.350 22.900 -15.991 1.00 58.38 277 SER A N 1
ATOM 2184 C CA . SER A 1 277 ? 35.601 24.248 -16.524 1.00 58.38 277 SER A CA 1
ATOM 2185 C C . SER A 1 277 ? 34.727 25.346 -15.912 1.00 58.38 277 SER A C 1
ATOM 2187 O O . SER A 1 277 ? 35.116 26.506 -15.970 1.00 58.38 277 SER A O 1
ATOM 2189 N N . ASP A 1 278 ? 33.585 25.001 -15.310 1.00 54.62 278 ASP A N 1
ATOM 2190 C CA . ASP A 1 278 ? 32.675 25.980 -14.684 1.00 54.62 278 ASP A CA 1
ATOM 2191 C C . ASP A 1 278 ? 32.986 26.234 -13.196 1.00 54.62 278 ASP A C 1
ATOM 2193 O O . ASP A 1 278 ? 32.409 27.129 -12.580 1.00 54.62 278 ASP A O 1
ATOM 2197 N N . CYS A 1 279 ? 33.906 25.465 -12.599 1.00 56.88 279 CYS A N 1
ATOM 2198 C CA . CYS A 1 279 ? 34.309 25.635 -11.198 1.00 56.88 279 CYS A CA 1
ATOM 2199 C C . CYS A 1 279 ? 35.447 26.675 -11.015 1.00 56.88 279 CYS A C 1
ATOM 2201 O O . CYS A 1 279 ? 35.832 26.941 -9.878 1.00 56.88 279 CYS A O 1
ATOM 2203 N N . ASP A 1 280 ? 35.950 27.280 -12.104 1.00 49.69 280 ASP A N 1
ATOM 2204 C CA . ASP A 1 280 ? 37.168 28.116 -12.144 1.00 49.69 280 ASP A CA 1
ATOM 2205 C C . ASP A 1 280 ? 36.926 29.608 -12.495 1.00 49.69 280 ASP A C 1
ATOM 2207 O O . ASP A 1 280 ? 37.846 30.301 -12.928 1.00 49.69 280 ASP A O 1
ATOM 2211 N N . GLU A 1 281 ? 35.721 30.155 -12.280 1.00 44.12 281 GLU A N 1
ATOM 2212 C CA . GLU A 1 281 ? 35.500 31.613 -12.354 1.00 44.12 281 GLU A CA 1
ATOM 2213 C C . GLU A 1 281 ? 35.276 32.239 -10.969 1.00 44.12 281 GLU A C 1
ATOM 2215 O O . GLU A 1 281 ? 34.154 32.381 -10.473 1.00 44.12 281 GLU A O 1
ATOM 2220 N N . GLY A 1 282 ? 36.390 32.638 -10.350 1.00 43.72 282 GLY A N 1
ATOM 2221 C CA . GLY A 1 282 ? 36.462 33.542 -9.202 1.00 43.72 282 GLY A CA 1
ATOM 2222 C C . GLY A 1 282 ? 37.723 34.390 -9.251 1.00 43.72 282 GLY A C 1
ATOM 2223 O O . GLY A 1 282 ? 38.819 33.796 -9.177 1.00 43.72 282 GLY A O 1
#

Nearest PDB structures (foldseek):
  6v00-assembly1_A  TM=7.759E-01  e=1.616E-04  Homo sapiens
  8sik-assembly1_A  TM=7.343E-01  e=1.792E-04  Homo sapiens
  3wme-assembly1_A  TM=1.393E-01  e=2.489E+00  Cyanidioschyzon merolae strain 10D

InterPro domains:
  IPR005821 Ion transport domain [PF00520] (73-261)
  IPR027359 Voltage-dependent channel domain superfamily [G3DSA:1.20.120.350] (46-223)
  IPR028325 Voltage-gated potassium channel [PTHR11537] (49-265)

Mean predicted aligned error: 13.71 Å

pLDDT: mean 74.77, std 19.12, range [26.31, 97.88]

Organism: NCBI:txid49249